Protein 1E58 (pdb70)

CATH classification: 3.40.50.1240

Secondary structure (DSSP, 8-state):
--EEEEEE---BHHHHTTB--TT--PPBPHHHHHHHHHHHHHHHHTT---SEEEE-SSHHHHHHHHHHHHHHT-TTS-EEE-GGGPPPP-GGGTT-BHHHHHHHH-HHHHHHHHH-TTPPPPPP-TTSTT-GGGSGGGTT--TTTS-S---HHHHHHHHHHHIIIIIHHHHHTT--EEEE--HHHHHHHHHHHTT--HHHHHH--PPTT--EEEEE-TT--EEEEEE-S-HHHHHHHTSPPPTT--

GO terms:
  GO:0004619 phosphoglycerate mutase activity (F, IDA)
  GO:0097216 guanosine tetraphosphate binding (F, IDA)
  GO:0005524 ATP binding (F, IDA)
  GO:0005829 cytosol (C, IDA)
  GO:0042803 protein homodimerization activity (F, IDA)
  GO:0061621 canonical glycolysis (P, IGI)
  GO:0005737 cytoplasm (C, HDA)

Nearest PDB structures (foldseek):
  1e58-assembly1_A  TM=1.004E+00  e=8.143E-56  Escherichia coli K-12
  5vve-assembly1_A  TM=9.841E-01  e=8.597E-42  Naegleria fowleri
  3ezn-assembly1_A  TM=9.893E-01  e=3.277E-38  Burkholderia pseudomallei 1710b
  3gp5-assembly1_A  TM=9.737E-01  e=1.540E-38  Burkholderia pseudomallei
  3kkk-assembly1_A  TM=9.785E-01  e=2.368E-36  Plasmodium falciparum 3D7

B-factor: mean 14.26, std 9.37, range [4.78, 79.2]

Foldseek 3Di:
DKAKEKEAEFAFPCNVQQADAFPNQTARDPRSLVLLLVLLLLCVVVPDDFQEEEEEPHHNLVSSVCNSCVSVVNNVHHYDYHNLQTGFHLAPRHGPHLQVCCVVPNQVVSLCSVFVAFDKHDFDDCPDPPFCCVDVVCVVDDPVRGGRTGGLNVSLVRLVVCCVVPVVVVSLVPTHYYYRGHFSNVLSVCCVLVVHDSVVSSQWTQAHSWMKMWIADNVRRTDDIDIGDDVVVRVVRGGDAGSNGD

Radius of gyration: 17.46 Å; Cα contacts (8 Å, |Δi|>4): 470; chains: 1; bounding box: 47×46×36 Å

Solvent-accessible surface area: 11958 Å² total

Sequence (246 aa):
AAVTKLVLVRGESQWNKENRFTGWYDVDLSEKGVSEAKAAGKLLKEEGYSFDFAYTSVLKRAIHTLWNVLDELDQAWLPVEKSWKLNERHYGALQGLNKAETAEKYGDEQVKQWRRGFAVTPPELTKDDERYPGHDPRYAKLSEKELPLTESLALTIDRVIPYWNETILPRMKSGERVIIAAHGNSLRALVKYLDNMSEEEILELNIPTGVPLVYEFDENFKPLKRYYLGNADEIAAKAAAVANQGK

Structure (mmCIF, N/CA/C/O backbone):
data_1E58
#
_entry.id   1E58
#
_cell.length_a   61.570
_cell.length_b   113.000
_cell.length_c   40.260
_cell.angle_alpha   90.00
_cell.angle_beta   90.00
_cell.angle_gamma   90.00
#
_symmetry.space_group_name_H-M   'P 21 21 2'
#
loop_
_entity.id
_entity.type
_entity.pdbx_description
1 polymer 'PHOSPHOGLYCERATE MUTASE'
2 non-polymer 'SULFATE ION'
3 non-polymer 'CHLORIDE ION'
4 water water
#
loop_
_atom_site.group_PDB
_atom_site.id
_atom_site.type_symbol
_atom_site.label_atom_id
_atom_site.label_alt_id
_atom_site.label_comp_id
_atom_site.label_asym_id
_atom_site.label_entity_id
_atom_site.label_seq_id
_atom_site.pdbx_PDB_ins_code
_atom_site.Cartn_x
_atom_site.Cartn_y
_atom_site.Cartn_z
_atom_site.occupancy
_atom_site.B_iso_or_equiv
_atom_site.auth_seq_id
_atom_site.auth_comp_id
_atom_site.auth_asym_id
_atom_site.auth_atom_id
_atom_site.pdbx_PDB_model_num
ATOM 1 N N A ALA A 1 1 ? 58.525 3.470 39.324 0.25 36.45 1 ALA A N 1
ATOM 2 N N B ALA A 1 1 ? 57.891 3.962 41.834 0.75 32.27 1 ALA A N 1
ATOM 3 C CA A ALA A 1 1 ? 57.487 3.868 40.289 0.25 31.86 1 ALA A CA 1
ATOM 4 C CA B ALA A 1 1 ? 57.648 3.995 40.398 0.75 31.29 1 ALA A CA 1
ATOM 5 C C . ALA A 1 1 ? 56.837 5.202 39.948 1.00 30.11 1 ALA A C 1
ATOM 6 O O . ALA A 1 1 ? 56.079 5.859 40.669 1.00 27.20 1 ALA A O 1
ATOM 9 N N . VAL A 1 2 ? 57.015 5.625 38.696 1.00 24.07 2 VAL A N 1
ATOM 10 C CA . VAL A 1 2 ? 56.167 6.627 38.091 1.00 23.95 2 VAL A CA 1
ATOM 11 C C . VAL A 1 2 ? 54.814 6.017 37.710 1.00 18.21 2 VAL A C 1
ATOM 12 O O . VAL A 1 2 ? 54.864 4.873 37.210 1.00 24.12 2 VAL A O 1
ATOM 16 N N . THR A 1 3 ? 53.715 6.723 37.924 1.00 15.38 3 THR A N 1
ATOM 17 C CA . THR A 1 3 ? 52.365 6.316 37.566 1.00 13.74 3 THR A CA 1
ATOM 18 C C . THR A 1 3 ? 51.933 7.109 36.345 1.00 12.99 3 THR A C 1
ATOM 19 O O . THR A 1 3 ? 52.105 8.340 36.290 1.00 15.43 3 THR A O 1
ATOM 23 N N . LYS A 1 4 ? 51.379 6.473 35.326 1.00 11.41 4 LYS A N 1
ATOM 24 C CA . LYS A 1 4 ? 50.872 7.122 34.146 1.00 11.55 4 LYS A CA 1
ATOM 25 C C . LYS A 1 4 ? 49.336 7.221 34.150 1.00 10.52 4 LYS A C 1
ATOM 26 O O . LYS A 1 4 ? 48.656 6.262 34.567 1.00 10.18 4 LYS A O 1
ATOM 32 N N . LEU A 1 5 ? 48.870 8.378 33.670 1.00 8.27 5 LEU A N 1
ATOM 33 C CA . LEU A 1 5 ? 47.462 8.700 33.414 1.00 7.49 5 LEU A CA 1
ATOM 34 C C . LEU A 1 5 ? 47.323 9.057 31.948 1.00 7.40 5 LEU A C 1
ATOM 35 O O . LEU A 1 5 ? 48.150 9.831 31.459 1.00 9.04 5 LEU A O 1
ATOM 40 N N . VAL A 1 6 ? 46.303 8.559 31.256 1.00 6.14 6 VAL A N 1
ATOM 41 C CA . VAL A 1 6 ? 46.062 8.948 29.890 1.00 6.29 6 VAL A CA 1
ATOM 42 C C . VAL A 1 6 ? 44.726 9.668 29.778 1.00 5.79 6 VAL A C 1
ATOM 43 O O . VAL A 1 6 ? 43.708 9.128 30.243 1.00 7.62 6 VAL A O 1
ATOM 47 N N . LEU A 1 7 ? 44.736 10.851 29.168 1.00 6.26 7 LEU A N 1
ATOM 48 C CA . LEU A 1 7 ? 43.581 11.656 28.855 1.00 6.08 7 LEU A CA 1
ATOM 49 C C . LEU A 1 7 ? 43.329 11.656 27.347 1.00 5.92 7 LEU A C 1
ATOM 50 O O . LEU A 1 7 ? 44.287 11.742 26.583 1.00 6.86 7 LEU A O 1
ATOM 55 N N . VAL A 1 8 ? 42.074 11.606 26.928 1.00 5.98 8 VAL A N 1
ATOM 56 C CA . VAL A 1 8 ? 41.779 11.747 25.503 1.00 6.40 8 VAL A CA 1
ATOM 57 C C . VAL A 1 8 ? 40.457 12.486 25.351 1.00 5.36 8 VAL A C 1
ATOM 58 O O . VAL A 1 8 ? 39.424 12.094 25.897 1.00 6.19 8 VAL A O 1
ATOM 65 N N . ARG A 1 9 ? 40.513 13.572 24.601 1.00 5.57 9 ARG A N 1
ATOM 66 C CA . ARG A 1 9 ? 39.288 14.240 24.153 1.00 5.90 9 ARG A CA 1
ATOM 67 C C . ARG A 1 9 ? 38.575 13.366 23.114 1.00 5.72 9 ARG A C 1
ATOM 68 O O . ARG A 1 9 ? 39.210 12.761 22.265 1.00 7.01 9 ARG A O 1
ATOM 95 N N . GLY A 1 11 ? 36.845 11.962 19.853 1.00 6.23 11 GLY A N 1
ATOM 96 C CA . GLY A 1 11 ? 37.040 12.211 18.427 1.00 6.48 11 GLY A CA 1
ATOM 97 C C . GLY A 1 11 ? 36.068 13.264 17.892 1.00 6.17 11 GLY A C 1
ATOM 98 O O . GLY A 1 11 ? 35.041 13.550 18.534 1.00 6.41 11 GLY A O 1
ATOM 99 N N . GLU A 1 12 ? 36.386 13.895 16.772 1.00 6.44 12 GLU A N 1
ATOM 100 C CA . GLU A 1 12 ? 35.536 14.913 16.167 1.00 6.57 12 GLU A CA 1
ATOM 101 C C . GLU A 1 12 ? 34.070 14.484 16.170 1.00 6.28 12 GLU A C 1
ATOM 102 O O . GLU A 1 12 ? 33.713 13.399 15.730 1.00 6.51 12 GLU A O 1
ATOM 108 N N . SER A 1 13 ? 33.221 15.407 16.669 1.00 6.66 13 SER A N 1
ATOM 109 C CA . SER A 1 13 ? 31.791 15.168 16.638 1.00 6.74 13 SER A CA 1
ATOM 110 C C . SER A 1 13 ? 31.136 15.736 15.380 1.00 6.67 13 SER A C 1
ATOM 111 O O . SER A 1 13 ? 31.721 16.556 14.664 1.00 7.59 13 SER A O 1
ATOM 114 N N . GLN A 1 14 ? 29.898 15.300 15.095 1.00 7.06 14 GLN A N 1
ATOM 115 C CA . GLN A 1 14 ? 29.184 15.856 13.921 1.00 7.55 14 GLN A CA 1
ATOM 116 C C . GLN A 1 14 ? 28.991 17.370 14.059 1.00 7.55 14 GLN A C 1
ATOM 117 O O . GLN A 1 14 ? 29.030 18.081 13.054 1.00 8.51 14 GLN A O 1
ATOM 123 N N . TRP A 1 15 ? 28.756 17.895 15.271 1.00 7.21 15 TRP A N 1
ATOM 124 C CA . TRP A 1 15 ? 28.575 19.323 15.485 1.00 7.93 15 TRP A CA 1
ATOM 125 C C . TRP A 1 15 ? 29.913 20.076 15.557 1.00 7.48 15 TRP A C 1
ATOM 126 O O . TRP A 1 15 ? 29.933 21.285 15.250 1.00 8.30 15 TRP A O 1
ATOM 137 N N . ASN A 1 16 ? 31.036 19.426 15.888 1.00 6.96 16 ASN A N 1
ATOM 138 C CA . ASN A 1 16 ? 32.334 20.013 15.627 1.00 7.23 16 ASN A CA 1
ATOM 139 C C . ASN A 1 16 ? 32.504 20.283 14.100 1.00 7.13 16 ASN A C 1
ATOM 140 O O . ASN A 1 16 ? 32.815 21.411 13.667 1.00 8.09 16 ASN A O 1
ATOM 145 N N . LYS A 1 17 ? 32.231 19.292 13.277 1.00 7.74 17 LYS A N 1
ATOM 146 C CA . LYS A 1 17 ? 32.308 19.418 11.830 1.00 7.97 17 LYS A CA 1
ATOM 147 C C . LYS A 1 17 ? 31.386 20.525 11.339 1.00 8.59 17 LYS A C 1
ATOM 148 O O . LYS A 1 17 ? 31.830 21.338 10.518 1.00 9.85 17 LYS A O 1
ATOM 154 N N . GLU A 1 18 ? 30.142 20.568 11.848 1.00 8.57 18 GLU A N 1
ATOM 155 C CA . GLU A 1 18 ? 29.144 21.514 11.363 1.00 9.06 18 GLU A CA 1
ATOM 156 C C . GLU A 1 18 ? 29.253 22.888 12.024 1.00 9.18 18 GLU A C 1
ATOM 157 O O . GLU A 1 18 ? 28.452 23.797 11.723 1.00 12.26 18 GLU A O 1
ATOM 163 N N . ASN A 1 19 ? 30.211 23.105 12.933 1.00 8.92 19 ASN A N 1
ATOM 164 C CA . ASN A 1 19 ? 30.443 24.411 13.566 1.00 8.92 19 ASN A CA 1
ATOM 165 C C . ASN A 1 19 ? 29.232 24.852 14.356 1.00 8.29 19 ASN A C 1
ATOM 166 O O . ASN A 1 19 ? 28.771 25.992 14.240 1.00 9.67 19 ASN A O 1
ATOM 171 N N . ARG A 1 20 ? 28.713 23.959 15.233 1.00 7.95 20 ARG A N 1
ATOM 172 C CA . ARG A 1 20 ? 27.597 24.253 16.135 1.00 8.40 20 ARG A CA 1
ATOM 173 C C . ARG A 1 20 ? 28.021 24.069 17.579 1.00 7.87 20 ARG A C 1
ATOM 174 O O . ARG A 1 20 ? 28.709 23.105 17.950 1.00 8.83 20 ARG A O 1
ATOM 187 N N . PHE A 1 21 ? 27.599 25.001 18.445 1.00 7.16 21 PHE A N 1
ATOM 188 C CA . PHE A 1 21 ? 27.787 24.850 19.865 1.00 7.23 21 PHE A CA 1
ATOM 189 C C . PHE A 1 21 ? 27.022 23.630 20.380 1.00 6.75 21 PHE A C 1
ATOM 190 O O . PHE A 1 21 ? 25.830 23.493 20.100 1.00 8.07 21 PHE A O 1
ATOM 198 N N . THR A 1 22 ? 27.698 22.774 21.159 1.00 6.62 22 THR A N 1
ATOM 199 C CA . THR A 1 22 ? 27.064 21.509 21.566 1.00 6.90 22 THR A CA 1
ATOM 200 C C . THR A 1 22 ? 26.738 21.435 23.056 1.00 5.96 22 THR A C 1
ATOM 201 O O . THR A 1 22 ? 25.586 21.206 23.437 1.00 6.51 22 THR A O 1
ATOM 205 N N . GLY A 1 23 ? 27.734 21.606 23.925 1.00 6.14 23 GLY A N 1
ATOM 206 C CA . GLY A 1 23 ? 27.503 21.499 25.371 1.00 5.80 23 GLY A CA 1
ATOM 207 C C . GLY A 1 23 ? 27.027 20.098 25.740 1.00 5.67 23 GLY A C 1
ATOM 208 O O . GLY A 1 23 ? 27.623 19.091 25.334 1.00 6.33 23 GLY A O 1
ATOM 209 N N . TRP A 1 24 ? 25.905 20.000 26.478 1.00 5.55 24 TRP A N 1
ATOM 210 C CA . TRP A 1 24 ? 25.351 18.724 26.874 1.00 5.41 24 TRP A CA 1
ATOM 211 C C . TRP A 1 24 ? 24.483 18.104 25.778 1.00 5.30 24 TRP A C 1
ATOM 212 O O . TRP A 1 24 ? 24.044 16.979 25.953 1.00 6.13 24 TRP A O 1
ATOM 223 N N . TYR A 1 25 ? 24.251 18.739 24.633 1.00 5.82 25 TYR A N 1
ATOM 224 C CA . TYR A 1 25 ? 23.527 18.040 23.590 1.00 5.84 25 TYR A CA 1
ATOM 225 C C . TYR A 1 25 ? 24.279 16.775 23.191 1.00 5.93 25 TYR A C 1
ATOM 226 O O . TYR A 1 25 ? 25.516 16.824 22.968 1.00 6.54 25 TYR A O 1
ATOM 235 N N . ASP A 1 26 ? 23.572 15.649 23.065 1.00 6.24 26 ASP A N 1
ATOM 236 C CA . ASP A 1 26 ? 24.257 14.354 22.973 1.00 6.27 26 ASP A CA 1
ATOM 237 C C . ASP A 1 26 ? 24.507 13.907 21.526 1.00 5.61 26 ASP A C 1
ATOM 238 O O . ASP A 1 26 ? 24.040 12.864 21.064 1.00 7.66 26 ASP A O 1
ATOM 243 N N . VAL A 1 27 ? 25.297 14.707 20.790 1.00 6.56 27 VAL A N 1
ATOM 244 C CA . VAL A 1 27 ? 25.614 14.431 19.394 1.00 6.58 27 VAL A CA 1
ATOM 245 C C . VAL A 1 27 ? 26.638 13.307 19.246 1.00 6.49 27 VAL A C 1
ATOM 246 O O . VAL A 1 27 ? 27.537 13.149 20.086 1.00 6.74 27 VAL A O 1
ATOM 250 N N . ASP A 1 28 ? 26.589 12.549 18.169 1.00 6.68 28 ASP A N 1
ATOM 251 C CA . ASP A 1 28 ? 27.562 11.478 17.970 1.00 7.50 28 ASP A CA 1
ATOM 252 C C . ASP A 1 28 ? 28.828 11.991 17.256 1.00 6.26 28 ASP A C 1
ATOM 253 O O . ASP A 1 28 ? 28.939 13.098 16.736 1.00 6.98 28 ASP A O 1
ATOM 258 N N . LEU A 1 29 ? 29.814 11.077 17.253 1.00 6.42 29 LEU A N 1
ATOM 259 C CA . LEU A 1 29 ? 31.005 11.180 16.436 1.00 5.98 29 LEU A CA 1
ATOM 260 C C . LEU A 1 29 ? 30.660 11.405 14.976 1.00 6.38 29 LEU A C 1
ATOM 261 O O . LEU A 1 29 ? 29.708 10.800 14.469 1.00 7.22 29 LEU A O 1
ATOM 266 N N . SER A 1 30 ? 31.422 12.221 14.259 1.00 6.46 30 SER A N 1
ATOM 267 C CA . SER A 1 30 ? 31.375 12.214 12.793 1.00 6.92 30 SER A CA 1
ATOM 268 C C . SER A 1 30 ? 32.140 10.952 12.286 1.00 6.79 30 SER A C 1
ATOM 269 O O . SER A 1 30 ? 32.823 10.283 13.075 1.00 7.05 30 SER A O 1
ATOM 272 N N . GLU A 1 31 ? 32.061 10.693 11.001 1.00 8.07 31 GLU A N 1
ATOM 273 C CA . GLU A 1 31 ? 32.876 9.649 10.383 1.00 8.53 31 GLU A CA 1
ATOM 274 C C . GLU A 1 31 ? 34.360 9.847 10.680 1.00 7.72 31 GLU A C 1
ATOM 275 O O . GLU A 1 31 ? 35.087 8.898 11.064 1.00 8.27 31 GLU A O 1
ATOM 281 N N . LYS A 1 32 ? 34.842 11.076 10.534 1.00 7.25 32 LYS A N 1
ATOM 282 C CA . LYS A 1 32 ? 36.245 11.397 10.867 1.00 7.77 32 LYS A CA 1
ATOM 283 C C . LYS A 1 32 ? 36.513 11.174 12.335 1.00 6.55 32 LYS A C 1
ATOM 284 O O . LYS A 1 32 ? 37.622 10.691 12.701 1.00 7.67 32 LYS A O 1
ATOM 290 N N . GLY A 1 33 ? 35.581 11.482 13.231 1.00 6.52 33 GLY A N 1
ATOM 291 C CA . GLY A 1 33 ? 35.804 11.224 14.629 1.00 6.84 33 GLY A CA 1
ATOM 292 C C . GLY A 1 33 ? 35.924 9.764 15.017 1.00 5.70 33 GLY A C 1
ATOM 293 O O . GLY A 1 33 ? 36.676 9.413 15.931 1.00 6.63 33 GLY A O 1
ATOM 294 N N . VAL A 1 34 ? 35.151 8.899 14.336 1.00 6.56 34 VAL A N 1
ATOM 295 C CA . VAL A 1 34 ? 35.341 7.457 14.507 1.00 6.21 34 VAL A CA 1
ATOM 296 C C . VAL A 1 34 ? 36.780 7.088 14.087 1.00 6.77 34 VAL A C 1
ATOM 297 O O . VAL A 1 34 ? 37.451 6.368 14.827 1.00 7.14 34 VAL A O 1
ATOM 301 N N . SER A 1 35 ? 37.233 7.565 12.930 1.00 6.48 35 SER A N 1
ATOM 302 C CA . SER A 1 35 ? 38.603 7.325 12.480 1.00 7.66 35 SER A CA 1
ATOM 303 C C . SER A 1 35 ? 39.583 7.795 13.549 1.00 6.28 35 SER A C 1
ATOM 304 O O . SER A 1 35 ? 40.566 7.093 13.868 1.00 7.90 35 SER A O 1
ATOM 307 N N . GLU A 1 36 ? 39.390 8.991 14.115 1.00 6.84 36 GLU A N 1
ATOM 308 C CA . GLU A 1 36 ? 40.313 9.517 15.104 1.00 6.97 36 GLU A CA 1
ATOM 309 C C . GLU A 1 36 ? 40.360 8.633 16.345 1.00 6.59 36 GLU A C 1
ATOM 310 O O . GLU A 1 36 ? 41.422 8.363 16.949 1.00 6.97 36 GLU A O 1
ATOM 321 N N . ALA A 1 37 ? 39.183 8.169 16.820 1.00 6.57 37 ALA A N 1
ATOM 322 C CA . ALA A 1 37 ? 39.122 7.331 18.008 1.00 6.34 37 ALA A CA 1
ATOM 323 C C . ALA A 1 37 ? 39.875 6.003 17.797 1.00 6.39 37 ALA A C 1
ATOM 324 O O . ALA A 1 37 ? 40.642 5.571 18.643 1.00 7.46 37 ALA A O 1
ATOM 326 N N . LYS A 1 38 ? 39.633 5.364 16.650 1.00 6.88 38 LYS A N 1
ATOM 327 C CA . LYS A 1 38 ? 40.341 4.110 16.347 1.00 6.66 38 LYS A CA 1
ATOM 328 C C . LYS A 1 38 ? 41.841 4.363 16.244 1.00 7.14 38 LYS A C 1
ATOM 329 O O . LYS A 1 38 ? 42.655 3.545 16.721 1.00 7.99 38 LYS A O 1
ATOM 337 N N . ALA A 1 39 ? 42.248 5.465 15.613 1.00 7.81 39 ALA A N 1
ATOM 338 C CA . ALA A 1 39 ? 43.681 5.751 15.479 1.00 7.83 39 ALA A CA 1
ATOM 339 C C . ALA A 1 39 ? 44.316 5.938 16.858 1.00 7.47 39 ALA A C 1
ATOM 340 O O . ALA A 1 39 ? 45.466 5.515 17.093 1.00 8.83 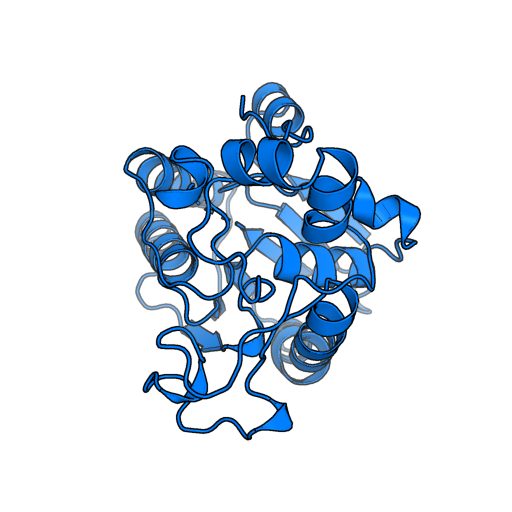39 ALA A O 1
ATOM 342 N N . ALA A 1 40 ? 43.625 6.594 17.783 1.00 7.74 40 ALA A N 1
ATOM 343 C CA . ALA A 1 40 ? 44.162 6.818 19.126 1.00 7.32 40 ALA A CA 1
ATOM 344 C C . ALA A 1 40 ? 44.403 5.494 19.840 1.00 7.75 40 ALA A C 1
ATOM 345 O O . ALA A 1 40 ? 45.411 5.304 20.520 1.00 7.96 40 ALA A O 1
ATOM 347 N N . GLY A 1 41 ? 43.455 4.568 19.710 1.00 7.56 41 GLY A N 1
ATOM 348 C CA . GLY A 1 41 ? 43.624 3.243 20.310 1.00 7.34 41 GLY A CA 1
ATOM 349 C C . GLY A 1 41 ? 44.767 2.460 19.695 1.00 7.51 41 GLY A C 1
ATOM 350 O O . GLY A 1 41 ? 45.535 1.823 20.440 1.00 7.99 41 GLY A O 1
ATOM 351 N N . LYS A 1 42 ? 44.896 2.482 18.381 1.00 7.74 42 LYS A N 1
ATOM 352 C CA . LYS A 1 42 ? 45.965 1.776 17.713 1.00 8.21 42 LYS A CA 1
ATOM 353 C C . LYS A 1 42 ? 47.313 2.345 18.172 1.00 7.80 42 LYS A C 1
ATOM 354 O O . LYS A 1 42 ? 48.291 1.634 18.396 1.00 9.45 42 LYS A O 1
ATOM 365 N N . LEU A 1 43 ? 47.420 3.663 18.297 1.00 7.73 43 LEU A N 1
ATOM 366 C CA . LEU A 1 43 ? 48.662 4.339 18.704 1.00 8.45 43 LEU A CA 1
ATOM 367 C C . LEU A 1 43 ? 49.010 3.976 20.156 1.00 7.68 43 LEU A C 1
ATOM 368 O O . LEU A 1 43 ? 50.142 3.704 20.490 1.00 9.47 43 LEU A O 1
ATOM 373 N N . LEU A 1 44 ? 48.021 3.975 21.051 1.00 7.54 44 LEU A N 1
ATOM 374 C CA . LEU A 1 44 ? 48.250 3.602 22.440 1.00 8.04 44 LEU A CA 1
ATOM 375 C C . LEU A 1 44 ? 48.792 2.165 22.488 1.00 7.88 44 LEU A C 1
ATOM 376 O O . LEU A 1 44 ? 49.740 1.888 23.250 1.00 8.75 44 LEU A O 1
ATOM 381 N N . LYS A 1 45 ? 48.217 1.258 21.702 1.00 8.37 45 LYS A N 1
ATOM 382 C CA . LYS A 1 45 ? 48.735 -0.115 21.667 1.00 9.46 45 LYS A CA 1
ATOM 383 C C . LYS A 1 45 ? 50.185 -0.133 21.200 1.00 10.35 45 LYS A C 1
ATOM 384 O O . LYS A 1 45 ? 51.080 -0.760 21.809 1.00 11.93 45 LYS A O 1
ATOM 395 N N . GLU A 1 46 ? 50.472 0.531 20.085 1.00 11.00 46 GLU A N 1
ATOM 396 C CA . GLU A 1 46 ? 51.811 0.575 19.552 1.00 11.98 46 GLU A CA 1
ATOM 397 C C . GLU A 1 46 ? 52.843 1.139 20.541 1.00 12.00 46 GLU A C 1
ATOM 398 O O . GLU A 1 46 ? 54.018 0.700 20.546 1.00 13.60 46 GLU A O 1
ATOM 404 N N . GLU A 1 47 ? 52.422 2.089 21.340 1.00 11.01 47 GLU A N 1
ATOM 405 C CA . GLU A 1 47 ? 53.281 2.747 22.333 1.00 12.20 47 GLU A CA 1
ATOM 406 C C . GLU A 1 47 ? 53.336 2.033 23.670 1.00 11.71 47 GLU A C 1
ATOM 407 O O . GLU A 1 47 ? 53.970 2.504 24.634 1.00 13.53 47 GLU A O 1
ATOM 413 N N . GLY A 1 48 ? 52.696 0.873 23.802 1.00 11.74 48 GLY A N 1
ATOM 414 C CA . GLY A 1 48 ? 52.815 -0.018 24.928 1.00 12.24 48 GLY A CA 1
ATOM 415 C C . GLY A 1 48 ? 51.875 0.252 26.082 1.00 11.90 48 GLY A C 1
ATOM 416 O O . GLY A 1 48 ? 52.112 -0.240 27.202 1.00 16.19 48 GLY A O 1
ATOM 417 N N . TYR A 1 49 ? 50.808 1.001 25.866 1.00 9.87 49 TYR A N 1
ATOM 418 C CA . TYR A 1 49 ? 49.845 1.348 26.909 1.00 9.01 49 TYR A CA 1
ATOM 419 C C . TYR A 1 49 ? 48.711 0.342 27.016 1.00 9.13 49 TYR A C 1
ATOM 420 O O . TYR A 1 49 ? 48.094 0.023 26.017 1.00 13.66 49 TYR A O 1
ATOM 429 N N . SER A 1 50 ? 48.390 -0.103 28.213 1.00 8.53 50 SER A N 1
ATOM 430 C CA . SER A 1 50 ? 47.128 -0.772 28.530 1.00 8.80 50 SER A CA 1
ATOM 431 C C . SER A 1 50 ? 46.655 -0.238 29.857 1.00 7.97 50 SER A C 1
ATOM 432 O O . SER A 1 50 ? 47.373 0.466 30.586 1.00 8.59 50 SER A O 1
ATOM 435 N N . PHE A 1 51 ? 45.412 -0.567 30.216 1.00 7.50 51 PHE A N 1
ATOM 436 C CA . PHE A 1 51 ? 44.748 0.042 31.364 1.00 7.05 51 PHE A CA 1
ATOM 437 C C . PHE A 1 51 ? 44.137 -1.004 32.315 1.00 6.13 51 PHE A C 1
ATOM 438 O O . PHE A 1 51 ? 43.974 -2.186 31.961 1.00 6.95 51 PHE A O 1
ATOM 446 N N . ASP A 1 52 ? 43.786 -0.508 33.510 1.00 6.88 52 ASP A N 1
ATOM 447 C CA . ASP A 1 52 ? 43.015 -1.261 34.489 1.00 6.49 52 ASP A CA 1
ATOM 448 C C . ASP A 1 52 ? 41.601 -0.717 34.692 1.00 6.44 52 ASP A C 1
ATOM 449 O O . ASP A 1 52 ? 40.712 -1.443 35.198 1.00 7.37 52 ASP A O 1
ATOM 454 N N . PHE A 1 53 ? 41.312 0.524 34.378 1.00 5.89 53 PHE A N 1
ATOM 455 C CA . PHE A 1 53 ? 40.013 1.151 34.647 1.00 5.68 53 PHE A CA 1
ATOM 456 C C . PHE A 1 53 ? 39.831 2.342 33.719 1.00 5.13 53 PHE A C 1
ATOM 457 O O . PHE A 1 53 ? 40.825 3.072 33.466 1.00 6.88 53 PHE A O 1
ATOM 465 N N . ALA A 1 54 ? 38.602 2.597 33.264 1.00 5.17 54 ALA A N 1
ATOM 466 C CA . ALA A 1 54 ? 38.296 3.783 32.448 1.00 5.28 54 ALA A CA 1
ATOM 467 C C . ALA A 1 54 ? 37.184 4.640 33.056 1.00 4.78 54 ALA A C 1
ATOM 468 O O . ALA A 1 54 ? 36.173 4.110 33.520 1.00 6.18 54 ALA A O 1
ATOM 470 N N . TYR A 1 55 ? 37.348 5.966 32.972 1.00 5.20 55 TYR A N 1
ATOM 471 C CA . TYR A 1 55 ? 36.316 6.936 33.246 1.00 5.24 55 TYR A CA 1
ATOM 472 C C . TYR A 1 55 ? 35.894 7.658 31.976 1.00 5.21 55 TYR A C 1
ATOM 473 O O . TYR A 1 55 ? 36.741 8.031 31.121 1.00 6.30 55 TYR A O 1
ATOM 482 N N . THR A 1 56 ? 34.609 7.968 31.834 1.00 5.25 56 THR A N 1
ATOM 483 C CA . THR A 1 56 ? 34.104 8.786 30.756 1.00 5.14 56 THR A CA 1
ATOM 484 C C . THR A 1 56 ? 32.866 9.545 31.233 1.00 5.24 56 THR A C 1
ATOM 485 O O . THR A 1 56 ? 32.463 9.449 32.395 1.00 5.92 56 THR A O 1
ATOM 489 N N . SER A 1 57 ? 32.281 10.366 30.348 1.00 5.22 57 SER A N 1
ATOM 490 C CA . SER A 1 57 ? 31.083 11.113 30.640 1.00 5.13 57 SER A CA 1
ATOM 491 C C . SER A 1 57 ? 29.836 10.276 30.342 1.00 5.27 57 SER A C 1
ATOM 492 O O . SER A 1 57 ? 29.929 9.075 30.112 1.00 6.14 57 SER A O 1
ATOM 495 N N . VAL A 1 58 ? 28.665 10.919 30.327 1.00 5.12 58 VAL A N 1
ATOM 496 C CA . VAL A 1 58 ? 27.435 10.284 29.866 1.00 5.22 58 VAL A CA 1
ATOM 497 C C . VAL A 1 58 ? 27.045 10.712 28.458 1.00 5.56 58 VAL A C 1
ATOM 498 O O . VAL A 1 58 ? 25.930 10.452 27.978 1.00 7.44 58 VAL A O 1
ATOM 502 N N . LEU A 1 59 ? 27.986 11.358 27.724 1.00 5.17 59 LEU A N 1
ATOM 503 C CA . LEU A 1 59 ? 27.747 11.829 26.360 1.00 4.82 59 LEU A CA 1
ATOM 504 C C . LEU A 1 59 ? 28.395 10.880 25.369 1.00 5.55 59 LEU A C 1
ATOM 505 O O . LEU A 1 59 ? 29.594 10.496 25.468 1.00 5.59 59 LEU A O 1
ATOM 510 N N . LYS A 1 60 ? 27.636 10.437 24.367 1.00 5.27 60 LYS A N 1
ATOM 511 C CA . LYS A 1 60 ? 28.036 9.390 23.456 1.00 5.11 60 LYS A CA 1
ATOM 512 C C . LYS A 1 60 ? 29.266 9.733 22.646 1.00 5.22 60 LYS A C 1
ATOM 513 O O . LYS A 1 60 ? 30.003 8.823 22.239 1.00 6.16 60 LYS A O 1
ATOM 519 N N . ARG A 1 61 ? 29.551 10.981 22.344 1.00 5.25 61 ARG A N 1
ATOM 520 C CA . ARG A 1 61 ? 30.758 11.263 21.582 1.00 5.48 61 ARG A CA 1
ATOM 521 C C . ARG A 1 61 ? 31.995 10.787 22.394 1.00 5.23 61 ARG A C 1
ATOM 522 O O . ARG A 1 61 ? 32.971 10.312 21.778 1.00 5.94 61 ARG A O 1
ATOM 530 N N . ALA A 1 62 ? 31.980 10.963 23.721 1.00 5.46 62 ALA A N 1
ATOM 531 C CA . ALA A 1 62 ? 33.068 10.496 24.579 1.00 5.18 62 ALA A CA 1
ATOM 532 C C . ALA A 1 62 ? 32.994 8.970 24.799 1.00 4.98 62 ALA A C 1
ATOM 533 O O . ALA A 1 62 ? 34.012 8.290 24.675 1.00 5.64 62 ALA A O 1
ATOM 535 N N . ILE A 1 63 ? 31.804 8.431 25.092 1.00 5.27 63 ILE A N 1
ATOM 536 C CA . ILE A 1 63 ? 31.636 7.016 25.359 1.00 5.24 63 ILE A CA 1
ATOM 537 C C . ILE A 1 63 ? 32.082 6.217 24.113 1.00 5.48 63 ILE A C 1
ATOM 538 O O . ILE A 1 63 ? 32.822 5.227 24.219 1.00 5.29 63 ILE A O 1
ATOM 543 N N . HIS A 1 64 ? 31.627 6.627 22.927 1.00 5.26 64 HIS A N 1
ATOM 544 C CA . HIS A 1 64 ? 32.005 5.925 21.698 1.00 5.46 64 HIS A CA 1
ATOM 545 C C . HIS A 1 64 ? 33.489 6.044 21.367 1.00 5.45 64 HIS A C 1
ATOM 546 O O . HIS A 1 64 ? 34.104 5.117 20.801 1.00 5.93 64 HIS A O 1
ATOM 553 N N . THR A 1 65 ? 34.087 7.197 21.752 1.00 5.35 65 THR A N 1
ATOM 554 C CA . THR A 1 65 ? 35.553 7.272 21.618 1.00 5.34 65 THR A CA 1
ATOM 555 C C . THR A 1 65 ? 36.213 6.202 22.491 1.00 5.44 65 THR A C 1
ATOM 556 O O . THR A 1 65 ? 37.097 5.476 22.010 1.00 6.27 65 THR A O 1
ATOM 560 N N . LEU A 1 66 ? 35.793 6.086 23.742 1.00 5.25 66 LEU A N 1
ATOM 561 C CA . LEU A 1 66 ? 36.319 5.060 24.629 1.00 5.27 66 LEU A CA 1
ATOM 562 C C . LEU A 1 66 ? 36.102 3.639 24.097 1.00 5.61 66 LEU A C 1
ATOM 563 O O . LEU A 1 66 ? 37.045 2.823 24.095 1.00 5.86 66 LEU A O 1
ATOM 568 N N . TRP A 1 67 ? 34.891 3.310 23.639 1.00 5.95 67 TRP A N 1
ATOM 569 C CA . TRP A 1 67 ? 34.632 1.960 23.114 1.00 5.60 67 TRP A CA 1
ATOM 570 C C . TRP A 1 67 ? 35.580 1.625 21.966 1.00 5.12 67 TRP A C 1
ATOM 571 O O . TRP A 1 67 ? 36.136 0.543 21.900 1.00 6.36 67 TRP A O 1
ATOM 582 N N . ASN A 1 68 ? 35.784 2.566 21.035 1.00 5.35 68 ASN A N 1
ATOM 583 C CA . ASN A 1 68 ? 36.673 2.340 19.918 1.00 5.65 68 ASN A CA 1
ATOM 584 C C . ASN A 1 68 ? 38.111 2.155 20.388 1.00 5.94 68 ASN A C 1
ATOM 585 O O . ASN A 1 68 ? 38.830 1.267 19.889 1.00 6.55 68 ASN A O 1
ATOM 590 N N . VAL A 1 69 ? 38.588 2.959 21.343 1.00 5.66 69 VAL A N 1
ATOM 591 C CA . VAL A 1 69 ? 39.923 2.798 21.909 1.00 5.7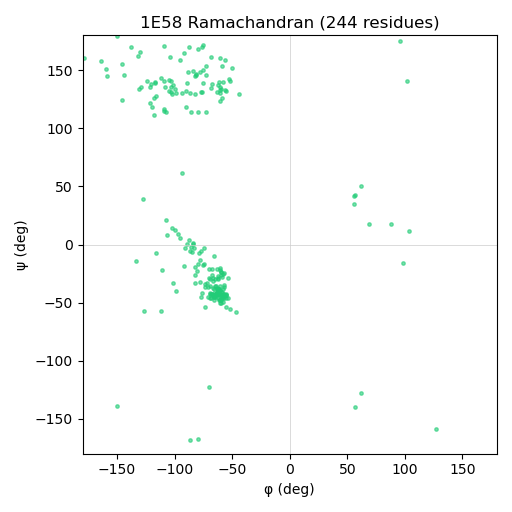1 69 VAL A CA 1
ATOM 592 C C . VAL A 1 69 ? 40.080 1.425 22.565 1.00 5.68 69 VAL A C 1
ATOM 593 O O . VAL A 1 69 ? 41.085 0.733 22.318 1.00 6.45 69 VAL A O 1
ATOM 597 N N . LEU A 1 70 ? 39.101 1.050 23.390 1.00 5.82 70 LEU A N 1
ATOM 598 C CA . LEU A 1 70 ? 39.175 -0.243 24.076 1.00 5.42 70 LEU A CA 1
ATOM 599 C C . LEU A 1 70 ? 39.244 -1.385 23.074 1.00 6.08 70 LEU A C 1
ATOM 600 O O . LEU A 1 70 ? 39.987 -2.360 23.281 1.00 6.38 70 LEU A O 1
ATOM 605 N N . ASP A 1 71 ? 38.468 -1.314 21.992 1.00 6.23 71 ASP A N 1
ATOM 606 C CA . ASP A 1 71 ? 38.551 -2.416 21.001 1.00 5.82 71 ASP A CA 1
ATOM 607 C C . ASP A 1 71 ? 39.932 -2.489 20.388 1.00 6.54 71 ASP A C 1
ATOM 608 O O . ASP A 1 71 ? 40.491 -3.604 20.208 1.00 8.06 71 ASP A O 1
ATOM 613 N N . GLU A 1 72 ? 40.577 -1.374 20.052 1.00 6.62 72 GLU A N 1
ATOM 614 C CA . GLU A 1 72 ? 41.934 -1.426 19.489 1.00 6.69 72 GLU A CA 1
ATOM 615 C C . GLU A 1 72 ? 42.923 -2.020 20.461 1.00 7.18 72 GLU A C 1
ATOM 616 O O . GLU A 1 72 ? 43.921 -2.644 20.052 1.00 9.07 72 GLU A O 1
ATOM 622 N N . LEU A 1 73 ? 42.690 -1.865 21.757 1.00 7.00 73 LEU A N 1
ATOM 623 C CA . LEU A 1 73 ? 43.549 -2.402 22.808 1.00 7.23 73 LEU A CA 1
ATOM 624 C C . LEU A 1 73 ? 43.213 -3.841 23.198 1.00 7.00 73 LEU A C 1
ATOM 625 O O . LEU A 1 73 ? 43.879 -4.462 24.023 1.00 8.58 73 LEU A O 1
ATOM 630 N N . ASP A 1 74 ? 42.131 -4.383 22.641 1.00 6.92 74 ASP A N 1
ATOM 631 C CA . ASP A 1 74 ? 41.590 -5.675 23.070 1.00 7.44 74 ASP A CA 1
ATOM 632 C C . ASP A 1 74 ? 41.280 -5.665 24.566 1.00 7.03 74 ASP A C 1
ATOM 633 O O . ASP A 1 74 ? 41.524 -6.636 25.291 1.00 7.70 74 ASP A O 1
ATOM 638 N N . GLN A 1 75 ? 40.694 -4.553 25.020 1.00 6.30 75 GLN A N 1
ATOM 639 C CA . GLN A 1 75 ? 40.282 -4.377 26.400 1.00 6.87 75 GLN A CA 1
ATOM 640 C C . GLN A 1 75 ? 38.796 -3.950 26.502 1.00 5.72 75 GLN A C 1
ATOM 641 O O . GLN A 1 75 ? 38.426 -3.152 27.380 1.00 6.59 75 GLN A O 1
ATOM 647 N N . ALA A 1 76 ? 37.924 -4.525 25.661 1.00 6.29 76 ALA A N 1
ATOM 648 C CA . ALA A 1 76 ? 36.499 -4.257 25.749 1.00 5.99 76 ALA A CA 1
ATOM 649 C C . ALA A 1 76 ? 35.917 -4.671 27.089 1.00 5.36 76 ALA A C 1
ATOM 650 O O . ALA A 1 76 ? 34.867 -4.185 27.508 1.00 6.55 76 ALA A O 1
ATOM 652 N N . TRP A 1 77 ? 36.613 -5.592 27.784 1.00 5.65 77 TRP A N 1
ATOM 653 C CA . TRP A 1 77 ? 36.252 -6.087 29.093 1.00 6.39 77 TRP A CA 1
ATOM 654 C C . TRP A 1 77 ? 36.566 -5.155 30.240 1.00 6.07 77 TRP A C 1
ATOM 655 O O . TRP A 1 77 ? 36.196 -5.445 31.393 1.00 7.41 77 TRP A O 1
ATOM 666 N N . LEU A 1 78 ? 37.223 -4.042 30.005 1.00 6.18 78 LEU A N 1
ATOM 667 C CA . LEU A 1 78 ? 37.710 -3.154 31.063 1.00 6.29 78 LEU A CA 1
ATOM 668 C C . LEU A 1 78 ? 36.554 -2.612 31.879 1.00 5.41 78 LEU A C 1
ATOM 669 O O . LEU A 1 78 ? 35.541 -2.193 31.301 1.00 6.04 78 LEU A O 1
ATOM 674 N N . PRO A 1 79 ? 36.674 -2.505 33.201 1.00 6.18 79 PRO A N 1
ATOM 675 C CA . PRO A 1 79 ? 35.671 -1.755 33.957 1.00 5.93 79 PRO A CA 1
ATOM 676 C C . PRO A 1 79 ? 35.614 -0.296 33.520 1.00 5.56 79 PRO A C 1
ATOM 677 O O . PRO A 1 79 ? 36.639 0.369 33.343 1.00 6.19 79 PRO A O 1
ATOM 681 N N . VAL A 1 80 ? 34.379 0.208 33.352 1.00 5.53 80 VAL A N 1
ATOM 682 C CA . VAL A 1 80 ? 34.105 1.597 32.916 1.00 5.01 80 VAL A CA 1
ATOM 683 C C . VAL A 1 80 ? 33.124 2.251 33.866 1.00 5.40 80 VAL A C 1
ATOM 684 O O . VAL A 1 80 ? 32.115 1.621 34.243 1.00 6.84 80 VAL A O 1
ATOM 688 N N . GLU A 1 81 ? 33.393 3.494 34.266 1.00 5.66 81 GLU A N 1
ATOM 689 C CA . GLU A 1 81 ? 32.480 4.318 35.025 1.00 5.39 81 GLU A CA 1
ATOM 690 C C . GLU A 1 81 ? 32.142 5.554 34.176 1.00 5.99 81 GLU A C 1
ATOM 691 O O . GLU A 1 81 ? 33.056 6.246 33.725 1.00 6.44 81 GLU A O 1
ATOM 697 N N . LYS A 1 82 ? 30.847 5.790 33.988 1.00 6.11 82 LYS A N 1
ATOM 698 C CA . LYS A 1 82 ? 30.318 6.866 33.170 1.00 6.07 82 LYS A CA 1
ATOM 699 C C . LYS A 1 82 ? 29.692 7.916 34.093 1.00 7.82 82 LYS A C 1
ATOM 700 O O . LYS A 1 82 ? 28.762 7.610 34.847 1.00 13.06 82 LYS A O 1
ATOM 706 N N . SER A 1 83 ? 30.213 9.152 34.127 1.00 6.92 83 SER A N 1
ATOM 707 C CA . SER A 1 83 ? 29.730 10.151 35.078 1.00 7.31 83 SER A CA 1
ATOM 708 C C . SER A 1 83 ? 29.415 11.468 34.393 1.00 5.90 83 SER A C 1
ATOM 709 O O . SER A 1 83 ? 30.251 12.022 33.656 1.00 6.25 83 SER A O 1
ATOM 712 N N . TRP A 1 84 ? 28.249 12.046 34.721 1.00 6.30 84 TRP A N 1
ATOM 713 C CA . TRP A 1 84 ? 27.907 13.391 34.271 1.00 5.90 84 TRP A CA 1
ATOM 714 C C . TRP A 1 84 ? 28.903 14.430 34.709 1.00 6.09 84 TRP A C 1
ATOM 715 O O . TRP A 1 84 ? 29.013 15.499 34.107 1.00 6.76 84 TRP A O 1
ATOM 726 N N . LYS A 1 85 ? 29.605 14.215 35.759 1.00 6.52 85 LYS A N 1
ATOM 727 C CA . LYS A 1 85 ? 30.631 15.110 36.329 1.00 5.90 85 LYS A CA 1
ATOM 728 C C . LYS A 1 85 ? 31.768 15.377 35.332 1.00 6.26 85 LYS A C 1
ATOM 729 O O . LYS A 1 85 ? 32.472 16.392 35.446 1.00 6.51 85 LYS A O 1
ATOM 735 N N . LEU A 1 86 ? 31.997 14.489 34.354 1.00 6.11 86 LEU A N 1
ATOM 736 C CA . LEU A 1 86 ? 32.957 14.679 33.286 1.00 5.82 86 LEU A CA 1
ATOM 737 C C . LEU A 1 86 ? 32.343 15.252 31.991 1.00 5.00 86 LEU A C 1
ATOM 738 O O . LEU A 1 86 ? 33.052 15.374 30.988 1.00 5.61 86 LEU A O 1
ATOM 743 N N . ASN A 1 87 ? 31.077 15.617 32.002 1.00 5.87 87 ASN A N 1
ATOM 744 C CA . ASN A 1 87 ? 30.420 16.198 30.834 1.00 5.56 87 ASN A CA 1
ATOM 745 C C . ASN A 1 87 ? 31.135 17.480 30.375 1.00 5.70 87 ASN A C 1
ATOM 746 O O . ASN A 1 87 ? 31.750 18.222 31.161 1.00 6.44 87 ASN A O 1
ATOM 751 N N . GLU A 1 88 ? 31.002 17.772 29.081 1.00 5.82 88 GLU A N 1
ATOM 752 C CA . GLU A 1 88 ? 31.317 19.090 28.495 1.00 5.50 88 GLU A CA 1
ATOM 753 C C . GLU A 1 88 ? 30.642 20.180 29.298 1.00 5.54 88 GLU A C 1
ATOM 754 O O . GLU A 1 88 ? 29.601 19.994 29.934 1.00 5.99 88 GLU A O 1
ATOM 760 N N . ARG A 1 89 ? 31.250 21.384 29.284 1.00 6.61 89 ARG A N 1
ATOM 761 C CA . ARG A 1 89 ? 30.569 22.586 29.797 1.00 6.87 89 ARG A CA 1
ATOM 762 C C . ARG A 1 89 ? 29.233 22.775 29.101 1.00 6.39 89 ARG A C 1
ATOM 763 O O . ARG A 1 89 ? 29.179 22.790 27.866 1.00 7.30 89 ARG A O 1
ATOM 778 N N . HIS A 1 90 ? 28.192 23.023 29.885 1.00 5.88 90 HIS A N 1
ATOM 779 C CA . HIS A 1 90 ? 26.890 23.306 29.321 1.00 6.42 90 HIS A CA 1
ATOM 780 C C . HIS A 1 90 ? 26.868 24.666 28.599 1.00 6.07 90 HIS A C 1
ATOM 781 O O . HIS A 1 90 ? 27.362 25.668 29.147 1.00 7.60 90 HIS A O 1
ATOM 788 N N . TYR A 1 91 ? 26.290 24.726 27.406 1.00 6.55 91 TYR A N 1
ATOM 789 C CA . TYR A 1 91 ? 26.331 25.928 26.570 1.00 6.64 91 TYR A CA 1
ATOM 790 C C . TYR A 1 91 ? 25.074 26.762 26.625 1.00 7.46 91 TYR A C 1
ATOM 791 O O . TYR A 1 91 ? 24.859 27.698 25.842 1.00 8.20 91 TYR A O 1
ATOM 800 N N . GLY A 1 92 ? 24.200 26.531 27.524 1.00 7.50 92 GLY A N 1
ATOM 801 C CA . GLY A 1 92 ? 22.950 27.284 27.753 1.00 7.10 92 GLY A CA 1
ATOM 802 C C . GLY A 1 92 ? 22.105 27.305 26.502 1.00 7.03 92 GLY A C 1
ATOM 803 O O . GLY A 1 92 ? 21.983 26.327 25.774 1.00 7.58 92 GLY A O 1
ATOM 804 N N . ALA A 1 93 ? 21.505 28.470 26.254 1.00 7.88 93 ALA A N 1
ATOM 805 C CA . ALA A 1 93 ? 20.660 28.733 25.091 1.00 8.74 93 ALA A CA 1
ATOM 806 C C . ALA A 1 93 ? 21.459 28.692 23.784 1.00 8.76 93 ALA A C 1
ATOM 807 O O . ALA A 1 93 ? 20.860 28.697 22.712 1.00 10.05 93 ALA A O 1
ATOM 809 N N . LEU A 1 94 ? 22.798 28.642 23.810 1.00 8.66 94 LEU A N 1
ATOM 810 C CA . LEU A 1 94 ? 23.554 28.521 22.573 1.00 8.75 94 LEU A CA 1
ATOM 811 C C . LEU A 1 94 ? 23.543 27.096 22.030 1.00 8.47 94 LEU A C 1
ATOM 812 O O . LEU A 1 94 ? 23.945 26.882 20.881 1.00 9.21 94 LEU A O 1
ATOM 817 N N . GLN A 1 95 ? 23.130 26.069 22.785 1.00 8.63 95 GLN A N 1
ATOM 818 C CA . GLN A 1 95 ? 23.219 24.676 22.290 1.00 8.09 95 GLN A CA 1
ATOM 819 C C . GLN A 1 95 ? 22.379 24.519 21.028 1.00 7.90 95 GLN A C 1
ATOM 820 O O . GLN A 1 95 ? 21.172 24.791 20.999 1.00 9.80 95 GLN A O 1
ATOM 826 N N . GLY A 1 96 ? 23.037 24.062 19.962 1.00 8.45 96 GLY A N 1
ATOM 827 C CA . GLY A 1 96 ? 22.459 23.851 18.651 1.00 8.00 96 GLY A CA 1
ATOM 828 C C . GLY A 1 96 ? 22.699 24.977 17.665 1.00 8.67 96 GLY A C 1
ATOM 829 O O . GLY A 1 96 ? 22.496 24.767 16.478 1.00 10.70 96 GLY A O 1
ATOM 830 N N . LEU A 1 97 ? 23.099 26.142 18.124 1.00 9.16 97 LEU A N 1
ATOM 831 C CA . LEU A 1 97 ? 23.296 27.292 17.220 1.00 8.77 97 LEU A CA 1
ATOM 832 C C . LEU A 1 97 ? 24.612 27.165 16.463 1.00 8.84 97 LEU A C 1
ATOM 833 O O . LEU A 1 97 ? 25.616 26.665 16.983 1.00 9.81 97 LEU A O 1
ATOM 838 N N . ASN A 1 98 ? 24.658 27.682 15.243 1.00 8.89 98 ASN A N 1
ATOM 839 C CA . ASN A 1 98 ? 25.861 27.750 14.444 1.00 9.46 98 ASN A CA 1
ATOM 840 C C . ASN A 1 98 ? 26.751 28.885 14.957 1.00 8.37 98 ASN A C 1
ATOM 841 O O . ASN A 1 98 ? 26.274 29.997 15.200 1.00 10.09 98 ASN A O 1
ATOM 846 N N . LYS A 1 99 ? 28.037 28.614 15.165 1.00 8.72 99 LYS A N 1
ATOM 847 C CA . LYS A 1 99 ? 28.952 29.555 15.761 1.00 9.01 99 LYS A CA 1
ATOM 848 C C . LYS A 1 99 ? 29.188 30.799 14.902 1.00 9.55 99 LYS A C 1
ATOM 849 O O . LYS A 1 99 ? 29.290 31.910 15.419 1.00 9.97 99 LYS A O 1
ATOM 855 N N . ALA A 1 100 ? 29.263 30.626 13.588 1.00 9.58 100 ALA A N 1
ATOM 856 C CA . ALA A 1 100 ? 29.466 31.729 12.673 1.00 10.93 100 ALA A CA 1
ATOM 857 C C . ALA A 1 100 ? 28.236 32.634 12.640 1.00 10.50 100 ALA A C 1
ATOM 858 O O . ALA A 1 100 ? 28.342 33.881 12.690 1.00 11.43 100 ALA A O 1
ATOM 860 N N . GLU A 1 101 ? 27.049 32.047 12.549 1.00 11.50 101 GLU A N 1
ATOM 861 C CA . GLU A 1 101 ? 25.789 32.779 12.518 1.00 11.19 101 GLU A CA 1
ATOM 862 C C . GLU A 1 101 ? 25.594 33.564 13.807 1.00 10.70 101 GLU A C 1
ATOM 863 O O . GLU A 1 101 ? 25.105 34.699 13.798 1.00 11.18 101 GLU A O 1
ATOM 869 N N . THR A 1 102 ? 26.001 32.935 14.929 1.00 10.03 102 THR A N 1
ATOM 870 C CA . THR A 1 102 ? 25.853 33.564 16.229 1.00 9.45 102 THR A CA 1
ATOM 871 C C . THR A 1 102 ? 26.818 34.753 16.348 1.00 8.91 102 THR A C 1
ATOM 872 O O . THR A 1 102 ? 26.448 35.840 16.845 1.00 10.09 102 THR A O 1
ATOM 876 N N . ALA A 1 103 ? 28.063 34.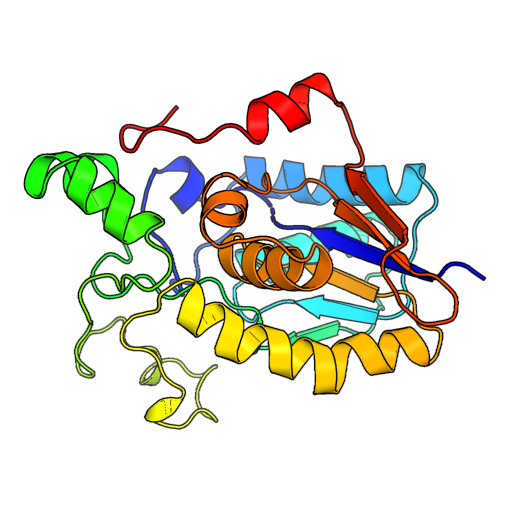586 15.867 1.00 10.41 103 ALA A N 1
ATOM 877 C CA . ALA A 1 103 ? 29.026 35.682 15.888 1.00 9.98 103 ALA A CA 1
ATOM 878 C C . ALA A 1 103 ? 28.554 36.838 15.004 1.00 11.59 103 ALA A C 1
ATOM 879 O O . ALA A 1 103 ? 28.772 38.020 15.319 1.00 11.39 103 ALA A O 1
ATOM 881 N N . GLU A 1 104 ? 27.897 36.562 13.870 1.00 10.14 104 GLU A N 1
ATOM 882 C CA . GLU A 1 104 ? 27.372 37.640 13.047 1.00 10.69 104 GLU A CA 1
ATOM 883 C C . GLU A 1 104 ? 26.262 38.380 13.795 1.00 10.24 104 GLU A C 1
ATOM 884 O O . GLU A 1 104 ? 26.190 39.629 13.788 1.00 11.33 104 GLU A O 1
ATOM 894 N N . LYS A 1 105 ? 25.333 37.660 14.442 1.00 9.40 105 LYS A N 1
ATOM 895 C CA . LYS A 1 105 ? 24.147 38.281 15.022 1.00 9.37 105 LYS A CA 1
ATOM 896 C C . LYS A 1 105 ? 24.436 39.081 16.285 1.00 8.51 105 LYS A C 1
ATOM 897 O O . LYS A 1 105 ? 23.776 40.074 16.541 1.00 9.59 105 LYS A O 1
ATOM 908 N N . TYR A 1 106 ? 25.410 38.613 17.097 1.00 9.46 106 TYR A N 1
ATOM 909 C CA . TYR A 1 106 ? 25.724 39.157 18.402 1.00 10.66 106 TYR A CA 1
ATOM 910 C C . TYR A 1 106 ? 27.136 39.763 18.525 1.00 11.52 106 TYR A C 1
ATOM 911 O O . TYR A 1 106 ? 27.436 40.354 19.562 1.00 15.39 106 TYR A O 1
ATOM 920 N N . GLY A 1 107 ? 27.974 39.607 17.502 1.00 12.59 107 GLY A N 1
ATOM 921 C CA . GLY A 1 107 ? 29.347 40.100 17.546 1.00 12.67 107 GLY A CA 1
ATOM 922 C C . GLY A 1 107 ? 30.394 39.059 17.811 1.00 14.08 107 GLY A C 1
ATOM 923 O O . GLY A 1 107 ? 30.219 38.136 18.652 1.00 14.92 107 GLY A O 1
ATOM 924 N N . ASP A 1 108 ? 31.534 39.129 17.157 1.00 13.25 108 ASP A N 1
ATOM 925 C CA . ASP A 1 108 ? 32.602 38.113 17.251 1.00 13.07 108 ASP A CA 1
ATOM 926 C C . ASP A 1 108 ? 33.170 38.107 18.649 1.00 14.14 108 ASP A C 1
ATOM 927 O O . ASP A 1 108 ? 33.414 37.072 19.227 1.00 16.20 108 ASP A O 1
ATOM 936 N N . GLU A 1 109 ? 33.376 39.298 19.250 1.00 14.15 109 GLU A N 1
ATOM 937 C CA . GLU A 1 109 ? 33.978 39.350 20.599 1.00 16.74 109 GLU A CA 1
ATOM 938 C C . GLU A 1 109 ? 33.015 38.761 21.619 1.00 13.75 109 GLU A C 1
ATOM 939 O O . GLU A 1 109 ? 33.435 37.982 22.517 1.00 17.53 109 GLU A O 1
ATOM 945 N N . GLN A 1 110 ? 31.724 39.082 21.537 1.00 15.90 110 GLN A N 1
ATOM 946 C CA . GLN A 1 110 ? 30.720 38.458 22.402 1.00 16.62 110 GLN A CA 1
ATOM 947 C C . GLN A 1 110 ? 30.747 36.938 22.294 1.00 16.01 110 GLN A C 1
ATOM 948 O O . GLN A 1 110 ? 30.672 36.190 23.277 1.00 17.58 110 GLN A O 1
ATOM 954 N N . VAL A 1 111 ? 30.881 36.413 21.068 1.00 15.85 111 VAL A N 1
ATOM 955 C CA . VAL A 1 111 ? 30.930 34.938 20.959 1.00 15.74 111 VAL A CA 1
ATOM 956 C C . VAL A 1 111 ? 32.209 34.427 21.612 1.00 18.02 111 VAL A C 1
ATOM 957 O O . VAL A 1 111 ? 32.188 33.376 22.238 1.00 21.34 111 VAL A O 1
ATOM 961 N N . LYS A 1 112 ? 33.328 35.136 21.484 1.00 18.34 112 LYS A N 1
ATOM 962 C CA . LYS A 1 112 ? 34.591 34.639 22.048 1.00 17.90 112 LYS A CA 1
ATOM 963 C C . LYS A 1 112 ? 34.455 34.533 23.546 1.00 19.46 112 LYS A C 1
ATOM 964 O O . LYS A 1 112 ? 34.965 33.594 24.193 1.00 20.86 112 LYS A O 1
ATOM 970 N N . GLN A 1 113 ? 33.749 35.516 24.116 1.00 17.37 113 GLN A N 1
ATOM 971 C CA . GLN A 1 113 ? 33.531 35.507 25.560 1.00 20.86 113 GLN A CA 1
ATOM 972 C C . GLN A 1 113 ? 32.615 34.372 25.977 1.00 20.07 113 GLN A C 1
ATOM 973 O O . GLN A 1 113 ? 32.828 33.670 26.981 1.00 19.22 113 GLN A O 1
ATOM 979 N N . TRP A 1 114 ? 31.547 34.156 25.194 1.00 21.56 114 TRP A N 1
ATOM 980 C CA . TRP A 1 114 ? 30.673 33.038 25.524 1.00 20.91 114 TRP A CA 1
ATOM 981 C C . TRP A 1 114 ? 31.422 31.696 25.358 1.00 22.50 114 TRP A C 1
ATOM 982 O O . TRP A 1 114 ? 31.048 30.724 26.053 1.00 28.35 114 TRP A O 1
ATOM 993 N N . ARG A 1 115 ? 32.390 31.601 24.472 1.00 22.86 115 ARG A N 1
ATOM 994 C CA . ARG A 1 115 ? 33.132 30.334 24.279 1.00 19.16 115 ARG A CA 1
ATOM 995 C C . ARG A 1 115 ? 34.134 30.095 25.383 1.00 19.32 115 ARG A C 1
ATOM 996 O O . ARG A 1 115 ? 34.372 28.982 25.842 1.00 20.57 115 ARG A O 1
ATOM 1004 N N . ARG A 1 116 ? 34.839 31.127 25.805 1.00 19.39 116 ARG A N 1
ATOM 1005 C CA . ARG A 1 116 ? 36.091 31.021 26.522 1.00 18.50 116 ARG A CA 1
ATOM 1006 C C . ARG A 1 116 ? 36.246 31.880 27.755 1.00 20.31 116 ARG A C 1
ATOM 1007 O O . ARG A 1 116 ? 37.235 31.659 28.470 1.00 23.84 116 ARG A O 1
ATOM 1015 N N . GLY A 1 117 ? 35.405 32.871 27.997 1.00 20.78 117 GLY A N 1
ATOM 1016 C CA . GLY A 1 117 ? 35.634 33.707 29.167 1.00 20.21 117 GLY A CA 1
ATOM 1017 C C . GLY A 1 117 ? 35.587 32.894 30.446 1.00 17.71 117 GLY A C 1
ATOM 1018 O O . GLY A 1 117 ? 34.647 32.134 30.670 1.00 17.89 117 GLY A O 1
ATOM 1019 N N . PHE A 1 118 ? 36.548 32.986 31.352 1.00 13.59 118 PHE A N 1
ATOM 1020 C CA . PHE A 1 118 ? 36.800 32.014 32.397 1.00 12.00 118 PHE A CA 1
ATOM 1021 C C . PHE A 1 118 ? 35.559 31.756 33.261 1.00 10.78 118 PHE A C 1
ATOM 1022 O O . PHE A 1 118 ? 35.144 30.613 33.470 1.00 10.04 118 PHE A O 1
ATOM 1030 N N . ALA A 1 119 ? 34.987 32.850 33.793 1.00 11.59 119 ALA A N 1
ATOM 1031 C CA . ALA A 1 119 ? 33.805 32.784 34.652 1.00 12.46 119 ALA A CA 1
ATOM 1032 C C . ALA A 1 119 ? 32.544 33.272 33.925 1.00 11.86 119 ALA A C 1
ATOM 1033 O O . ALA A 1 119 ? 31.508 33.395 34.583 1.00 15.15 119 ALA A O 1
ATOM 1035 N N . VAL A 1 120 ? 32.616 33.522 32.626 1.00 14.55 120 VAL A N 1
ATOM 1036 C CA . VAL A 1 120 ? 31.500 33.975 31.806 1.00 14.01 120 VAL A CA 1
ATOM 1037 C C . VAL A 1 120 ? 30.572 32.789 31.505 1.00 13.88 120 VAL A C 1
ATOM 1038 O O . VAL A 1 120 ? 31.006 31.723 31.100 1.00 14.28 120 VAL A O 1
ATOM 1042 N N . THR A 1 121 ? 29.272 33.002 31.715 1.00 14.10 121 THR A N 1
ATOM 1043 C CA . THR A 1 121 ? 28.300 31.992 31.364 1.00 12.67 121 THR A CA 1
ATOM 1044 C C . THR A 1 121 ? 27.566 32.343 30.076 1.00 11.53 121 THR A C 1
ATOM 1045 O O . THR A 1 121 ? 27.118 33.463 29.889 1.00 12.16 121 THR A O 1
ATOM 1049 N N . PRO A 1 122 ? 27.382 31.388 29.163 1.00 10.22 122 PRO A N 1
ATOM 1050 C CA . PRO A 1 122 ? 26.464 31.617 28.034 1.00 9.71 122 PRO A CA 1
ATOM 1051 C C . PRO A 1 122 ? 25.084 31.976 28.515 1.00 9.61 122 PRO A C 1
ATOM 1052 O O . PRO A 1 122 ? 24.744 31.669 29.666 1.00 10.62 122 PRO A O 1
ATOM 1056 N N . PRO A 1 123 ? 24.263 32.619 27.703 1.00 10.10 123 PRO A N 1
ATOM 1057 C CA . PRO A 1 123 ? 22.874 32.938 28.067 1.00 10.28 123 PRO A CA 1
ATOM 1058 C C . PRO A 1 123 ? 22.150 31.677 28.549 1.00 10.38 123 PRO A C 1
ATOM 1059 O O . PRO A 1 123 ? 22.326 30.576 27.989 1.00 10.48 123 PRO A O 1
ATOM 1063 N N . GLU A 1 124 ? 21.319 31.812 29.573 1.00 9.57 124 GLU A N 1
ATOM 1064 C CA . GLU A 1 124 ? 20.698 30.700 30.284 1.00 10.33 124 GLU A CA 1
ATOM 1065 C C . GLU A 1 124 ? 19.460 30.150 29.599 1.00 9.07 124 GLU A C 1
ATOM 1066 O O . GLU A 1 124 ? 18.643 30.902 29.001 1.00 11.09 124 GLU A O 1
ATOM 1072 N N . LEU A 1 125 ? 19.242 28.843 29.685 1.00 8.46 125 LEU A N 1
ATOM 1073 C CA . LEU A 1 125 ? 17.975 28.188 29.486 1.00 8.29 125 LEU A CA 1
ATOM 1074 C C . LEU A 1 125 ? 16.999 28.543 30.616 1.00 9.17 125 LEU A C 1
ATOM 1075 O O . 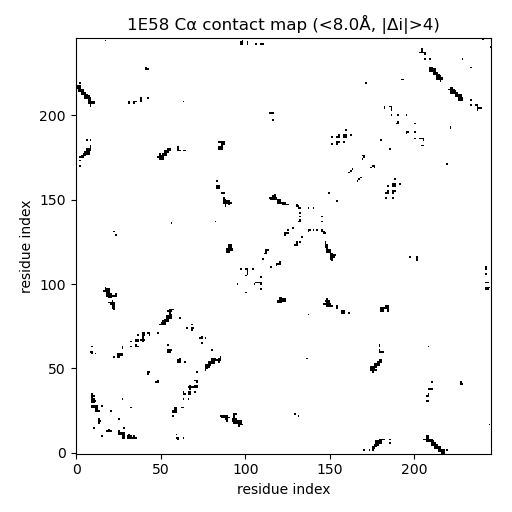LEU A 1 125 ? 17.421 28.941 31.709 1.00 10.05 125 LEU A O 1
ATOM 1080 N N . THR A 1 126 ? 15.720 28.322 30.367 1.00 8.98 126 THR A N 1
ATOM 1081 C CA . THR A 1 126 ? 14.707 28.162 31.391 1.00 8.98 126 THR A CA 1
ATOM 1082 C C . THR A 1 126 ? 14.345 26.667 31.505 1.00 9.05 126 THR A C 1
ATOM 1083 O O . THR A 1 126 ? 14.619 25.862 30.592 1.00 10.40 126 THR A O 1
ATOM 1090 N N . LYS A 1 127 ? 13.736 26.247 32.623 1.00 9.68 127 LYS A N 1
ATOM 1091 C CA . LYS A 1 127 ? 13.465 24.842 32.906 1.00 8.96 127 LYS A CA 1
ATOM 1092 C C . LYS A 1 127 ? 12.431 24.221 31.972 1.00 9.07 127 LYS A C 1
ATOM 1093 O O . LYS A 1 127 ? 12.376 22.978 31.838 1.00 10.77 127 LYS A O 1
ATOM 1099 N N . ASP A 1 128 ? 11.597 25.035 31.321 1.00 8.78 128 ASP A N 1
ATOM 1100 C CA . ASP A 1 128 ? 10.618 24.539 30.369 1.00 8.79 128 ASP A CA 1
ATOM 1101 C C . ASP A 1 128 ? 11.230 24.236 28.997 1.00 9.06 128 ASP A C 1
ATOM 1102 O O . ASP A 1 128 ? 10.636 23.515 28.189 1.00 10.28 128 ASP A O 1
ATOM 1107 N N . ASP A 1 129 ? 12.415 24.741 28.707 1.00 8.34 129 ASP A N 1
ATOM 1108 C CA . ASP A 1 129 ? 13.063 24.531 27.405 1.00 8.23 129 ASP A CA 1
ATOM 1109 C C . ASP A 1 129 ? 13.208 23.037 27.164 1.00 7.93 129 ASP A C 1
ATOM 1110 O O . ASP A 1 129 ? 13.568 22.291 28.066 1.00 8.64 129 ASP A O 1
ATOM 1115 N N . GLU A 1 130 ? 12.976 22.572 25.924 1.00 7.71 130 GLU A N 1
ATOM 1116 C CA . GLU A 1 130 ? 13.167 21.214 25.552 1.00 9.41 130 GLU A CA 1
ATOM 1117 C C . GLU A 1 130 ? 14.580 20.703 25.901 1.00 9.53 130 GLU A C 1
ATOM 1118 O O . GLU A 1 130 ? 14.749 19.503 26.122 1.00 9.68 130 GLU A O 1
ATOM 1124 N N . ARG A 1 131 ? 15.553 21.626 25.914 1.00 8.31 131 ARG A N 1
ATOM 1125 C CA . ARG A 1 131 ? 16.953 21.274 26.141 1.00 8.05 131 ARG A CA 1
ATOM 1126 C C . ARG A 1 131 ? 17.326 21.175 27.610 1.00 7.47 131 ARG A C 1
ATOM 1127 O O . ARG A 1 131 ? 18.444 20.785 27.959 1.00 8.69 131 ARG A O 1
ATOM 1135 N N . TYR A 1 132 ? 16.436 21.536 28.536 1.00 7.48 132 TYR A N 1
ATOM 1136 C CA . TYR A 1 132 ? 16.778 21.531 29.973 1.00 7.47 132 TYR A CA 1
ATOM 1137 C C . TYR A 1 132 ? 17.202 20.123 30.403 1.00 6.50 132 TYR A C 1
ATOM 1138 O O . TYR A 1 132 ? 16.413 19.176 30.166 1.00 8.05 132 TYR A O 1
ATOM 1147 N N . PRO A 1 133 ? 18.367 19.913 31.019 1.00 6.96 133 PRO A N 1
ATOM 1148 C CA . PRO A 1 133 ? 18.774 18.559 31.397 1.00 6.99 133 PRO A CA 1
ATOM 1149 C C . PRO A 1 133 ? 17.777 17.816 32.308 1.00 7.57 133 PRO A C 1
ATOM 1150 O O . PRO A 1 133 ? 17.790 16.562 32.271 1.00 8.53 133 PRO A O 1
ATOM 1154 N N . GLY A 1 134 ? 16.952 18.490 33.067 1.00 7.80 134 GLY A N 1
ATOM 1155 C CA . GLY A 1 134 ? 16.017 17.792 33.925 1.00 8.65 134 GLY A CA 1
ATOM 1156 C C . GLY A 1 134 ? 15.036 16.883 33.208 1.00 8.72 134 GLY A C 1
ATOM 1157 O O . GLY A 1 134 ? 14.535 15.963 33.848 1.00 10.14 134 GLY A O 1
ATOM 1158 N N . HIS A 1 135 ? 14.755 17.123 31.941 1.00 9.29 135 HIS A N 1
ATOM 1159 C CA . HIS A 1 135 ? 13.848 16.260 31.206 1.00 9.05 135 HIS A CA 1
ATOM 1160 C C . HIS A 1 135 ? 14.442 14.906 30.819 1.00 8.53 135 HIS A C 1
ATOM 1161 O O . HIS A 1 135 ? 13.730 13.986 30.425 1.00 11.47 135 HIS A O 1
ATOM 1168 N N . ASP A 1 136 ? 15.749 14.764 30.866 1.00 8.97 136 ASP A N 1
ATOM 1169 C CA . ASP A 1 136 ? 16.470 13.614 30.290 1.00 8.29 136 ASP A CA 1
ATOM 1170 C C . ASP A 1 136 ? 16.688 12.561 31.331 1.00 8.23 136 ASP A C 1
ATOM 1171 O O . ASP A 1 136 ? 17.207 12.843 32.436 1.00 8.61 136 ASP A O 1
ATOM 1180 N N . PRO A 1 137 ? 16.356 11.303 31.029 1.00 12.73 137 PRO A N 1
ATOM 1181 C CA . PRO A 1 137 ? 16.533 10.232 32.014 1.00 16.91 137 PRO A CA 1
ATOM 1182 C C . PRO A 1 137 ? 17.937 10.021 32.482 1.00 17.92 137 PRO A C 1
ATOM 1183 O O . PRO A 1 137 ? 18.151 9.436 33.539 1.00 20.90 137 PRO A O 1
ATOM 1187 N N . ARG A 1 138 ? 18.969 10.450 31.793 1.00 15.15 138 ARG A N 1
ATOM 1188 C CA . ARG A 1 138 ? 20.175 10.051 32.533 1.00 13.32 138 ARG A CA 1
ATOM 1189 C C . ARG A 1 138 ? 20.576 11.004 33.625 1.00 12.35 138 ARG A C 1
ATOM 1190 O O . ARG A 1 138 ? 21.584 10.744 34.292 1.00 12.48 138 ARG A O 1
ATOM 1198 N N . TYR A 1 139 ? 19.834 12.081 33.850 1.00 8.21 139 TYR A N 1
ATOM 1199 C CA . TYR A 1 139 ? 20.054 12.983 34.968 1.00 8.38 139 TYR A CA 1
ATOM 1200 C C . TYR A 1 139 ? 18.982 12.852 36.040 1.00 9.69 139 TYR A C 1
ATOM 1201 O O . TYR A 1 139 ? 18.833 13.773 36.875 1.00 10.99 139 TYR A O 1
ATOM 1210 N N . ALA A 1 140 ? 18.273 11.709 36.069 1.00 11.86 140 ALA A N 1
ATOM 1211 C CA . ALA A 1 140 ? 17.158 11.527 36.982 1.00 15.15 140 ALA A CA 1
ATOM 1212 C C . ALA A 1 140 ? 17.596 11.689 38.448 1.00 15.23 140 ALA A C 1
ATOM 1213 O O . ALA A 1 140 ? 16.755 12.041 39.300 1.00 19.93 140 ALA A O 1
ATOM 1215 N N . LYS A 1 141 ? 18.863 11.408 38.783 1.00 14.38 141 LYS A N 1
ATOM 1216 C CA . LYS A 1 141 ? 19.323 11.464 40.181 1.00 16.69 141 LYS A CA 1
ATOM 1217 C C . LYS A 1 141 ? 19.864 12.833 40.557 1.00 18.02 141 LYS A C 1
ATOM 1218 O O . LYS A 1 141 ? 20.177 13.106 41.730 1.00 20.54 141 LYS A O 1
ATOM 1224 N N . LEU A 1 142 ? 19.936 13.793 39.618 1.00 13.68 142 LEU A N 1
ATOM 1225 C CA . LEU A 1 142 ? 20.483 15.109 39.928 1.00 13.65 142 LEU A CA 1
ATOM 1226 C C . LEU A 1 142 ? 19.465 16.003 40.598 1.00 15.92 142 LEU A C 1
ATOM 1227 O O . LEU A 1 142 ? 18.270 15.923 40.273 1.00 18.67 142 LEU A O 1
ATOM 1232 N N . SER A 1 143 ? 19.930 16.889 41.504 1.00 18.13 143 SER A N 1
ATOM 1233 C CA . SER A 1 143 ? 19.115 17.961 42.061 1.00 20.87 143 SER A CA 1
ATOM 1234 C C . SER A 1 143 ? 18.971 19.201 41.143 1.00 20.51 143 SER A C 1
ATOM 1235 O O . SER A 1 143 ? 19.725 19.312 40.196 1.00 15.05 143 SER A O 1
ATOM 1238 N N . GLU A 1 144 ? 18.041 20.163 41.433 1.00 19.78 144 GLU A N 1
ATOM 1239 C CA . GLU A 1 144 ? 17.899 21.386 40.652 1.00 21.62 144 GLU A CA 1
ATOM 1240 C C . GLU A 1 144 ? 19.225 22.120 40.590 1.00 18.91 144 GLU A C 1
ATOM 1241 O O . GLU A 1 144 ? 19.607 22.640 39.531 1.00 19.94 144 GLU A O 1
ATOM 1247 N N . LYS A 1 145 ? 19.884 22.165 41.767 1.00 22.64 145 LYS A N 1
ATOM 1248 C CA . LYS A 1 145 ? 21.155 22.863 41.779 1.00 26.91 145 LYS A CA 1
ATOM 1249 C C . LYS A 1 145 ? 22.208 22.137 40.940 1.00 21.89 145 LYS A C 1
ATOM 1250 O O . LYS A 1 145 ? 23.091 22.849 40.444 1.00 28.68 145 LYS A O 1
ATOM 1256 N N . GLU A 1 146 ? 22.139 20.815 40.803 1.00 17.62 146 GLU A N 1
ATOM 1257 C CA . GLU A 1 146 ? 23.123 20.145 39.917 1.00 15.45 146 GLU A CA 1
ATOM 1258 C C . GLU A 1 146 ? 22.770 20.313 38.457 1.00 12.23 146 GLU A C 1
ATOM 1259 O O . GLU A 1 146 ? 23.663 20.276 37.599 1.00 14.78 146 GLU A O 1
ATOM 1265 N N . LEU A 1 147 ? 21.494 20.390 38.082 1.00 10.79 147 LEU A N 1
ATOM 1266 C CA .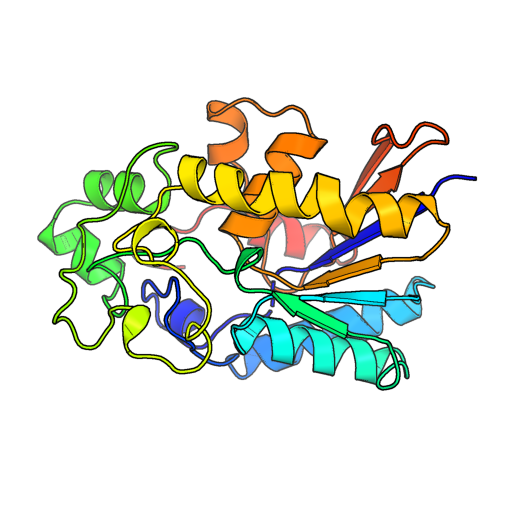 LEU A 1 147 ? 21.031 20.463 36.724 1.00 9.56 147 LEU A CA 1
ATOM 1267 C C . LEU A 1 147 ? 21.355 21.849 36.165 1.00 10.28 147 LEU A C 1
ATOM 1268 O O . LEU A 1 147 ? 20.817 22.858 36.648 1.00 12.81 147 LEU A O 1
ATOM 1273 N N . PRO A 1 148 ? 22.232 22.005 35.185 1.00 10.26 148 PRO A N 1
ATOM 1274 C CA . PRO A 1 148 ? 22.592 23.343 34.733 1.00 10.01 148 PRO A CA 1
ATOM 1275 C C . PRO A 1 148 ? 21.617 23.994 33.765 1.00 8.85 148 PRO A C 1
ATOM 1276 O O . PRO A 1 148 ? 21.051 23.333 32.894 1.00 10.40 148 PRO A O 1
ATOM 1280 N N . LEU A 1 149 ? 21.496 25.314 33.879 1.00 8.77 149 LEU A N 1
ATOM 1281 C CA . LEU A 1 149 ? 20.911 26.175 32.867 1.00 8.66 149 LEU A CA 1
ATOM 1282 C C . LEU A 1 149 ? 21.935 26.749 31.863 1.00 8.44 149 LEU A C 1
ATOM 1283 O O . LEU A 1 149 ? 21.523 27.221 30.789 1.00 9.11 149 LEU A O 1
ATOM 1288 N N . THR A 1 150 ? 23.204 26.694 32.276 1.00 8.26 150 THR A N 1
ATOM 1289 C CA . THR A 1 150 ? 24.379 27.227 31.605 1.00 7.52 150 THR A CA 1
ATOM 1290 C C . THR A 1 150 ? 25.599 26.885 32.471 1.00 8.14 150 THR A C 1
ATOM 1291 O O . THR A 1 150 ? 25.390 26.602 33.667 1.00 9.62 150 THR A O 1
ATOM 1295 N N . GLU A 1 151 ? 26.790 26.904 31.955 1.00 7.03 151 GLU A N 1
ATOM 1296 C CA . GLU A 1 151 ? 28.015 26.734 32.717 1.00 7.93 151 GLU A CA 1
ATOM 1297 C C . GLU A 1 151 ? 29.119 27.597 32.106 1.00 8.35 151 GLU A C 1
ATOM 1298 O O . GLU A 1 151 ? 29.168 27.862 30.910 1.00 11.32 151 GLU A O 1
ATOM 1304 N N . SER A 1 152 ? 30.084 27.934 32.950 1.00 9.93 152 SER A N 1
ATOM 1305 C CA . SER A 1 152 ? 31.356 28.518 32.599 1.00 9.18 152 SER A CA 1
ATOM 1306 C C . SER A 1 152 ? 32.455 27.470 32.826 1.00 8.26 152 SER A C 1
ATOM 1307 O O . SER A 1 152 ? 32.222 26.427 33.486 1.00 8.90 152 SER A O 1
ATOM 1310 N N . LEU A 1 153 ? 33.686 27.745 32.393 1.00 9.01 153 LEU A N 1
ATOM 1311 C CA . LEU A 1 153 ? 34.820 26.872 32.764 1.00 8.82 153 LEU A CA 1
ATOM 1312 C C . LEU A 1 153 ? 34.960 26.882 34.285 1.00 8.15 153 LEU A C 1
ATOM 1313 O O . LEU A 1 153 ? 35.249 25.833 34.868 1.00 8.80 153 LEU A O 1
ATOM 1318 N N . ALA A 1 154 ? 34.779 28.009 34.964 1.00 9.05 154 ALA A N 1
ATOM 1319 C CA . ALA A 1 154 ? 34.900 28.066 36.435 1.00 9.80 154 ALA A CA 1
ATOM 1320 C C . ALA A 1 154 ? 33.931 27.061 37.076 1.00 9.29 154 ALA A C 1
ATOM 1321 O O . ALA A 1 154 ? 34.311 26.291 37.971 1.00 9.50 154 ALA A O 1
ATOM 1323 N N . LEU A 1 155 ? 32.654 27.030 36.598 1.00 8.85 155 LEU A N 1
ATOM 1324 C CA . LEU A 1 155 ? 31.682 26.084 37.143 1.00 9.38 155 LEU A CA 1
ATOM 1325 C C . LEU A 1 155 ? 31.981 24.620 36.769 1.00 9.05 155 LEU A C 1
ATOM 1326 O O . LEU A 1 155 ? 31.688 23.697 37.551 1.00 10.00 155 LEU A O 1
ATOM 1331 N N . THR A 1 156 ? 32.605 24.424 35.598 1.00 8.65 156 THR A N 1
ATOM 1332 C CA . THR A 1 156 ? 33.044 23.080 35.165 1.00 7.82 156 THR A CA 1
ATOM 1333 C C . THR A 1 156 ? 34.130 22.570 36.100 1.00 7.92 156 THR A C 1
ATOM 1334 O O . THR A 1 156 ? 34.058 21.419 36.590 1.00 8.09 156 THR A O 1
ATOM 1338 N N . ILE A 1 157 ? 35.109 23.408 36.464 1.00 8.34 157 ILE A N 1
ATOM 1339 C CA . ILE A 1 157 ? 36.127 23.064 37.454 1.00 8.25 157 ILE A CA 1
ATOM 1340 C C . ILE A 1 157 ? 35.488 22.634 38.755 1.00 9.00 157 ILE A C 1
ATOM 1341 O O . ILE A 1 157 ? 35.914 21.671 39.407 1.00 8.65 157 ILE A O 1
ATOM 1346 N N . ASP A 1 158 ? 34.461 23.376 39.181 1.00 9.27 158 ASP A N 1
ATOM 1347 C CA . ASP A 1 158 ? 33.813 23.121 40.468 1.00 9.29 158 ASP A CA 1
ATOM 1348 C C . ASP A 1 158 ? 33.160 21.747 40.530 1.00 9.88 158 ASP A C 1
ATOM 1349 O O . ASP A 1 158 ? 32.957 21.268 41.642 1.00 11.99 158 ASP A O 1
ATOM 1354 N N . ARG A 1 159 ? 32.839 21.088 39.405 1.00 9.37 159 ARG A N 1
ATOM 1355 C CA . ARG A 1 159 ? 32.387 19.675 39.460 1.00 8.78 159 ARG A CA 1
ATOM 1356 C C . ARG A 1 159 ? 33.443 18.643 39.094 1.00 8.51 159 ARG A C 1
ATOM 1357 O O . ARG A 1 159 ? 33.478 17.544 39.656 1.00 9.77 159 ARG A O 1
ATOM 1365 N N . VAL A 1 160 ? 34.358 18.983 38.174 1.00 8.49 160 VAL A N 1
ATOM 1366 C CA . VAL A 1 160 ? 35.387 18.028 37.779 1.00 7.95 160 VAL A CA 1
ATOM 1367 C C . VAL A 1 160 ? 36.437 17.768 38.852 1.00 8.31 160 VAL A C 1
ATOM 1368 O O . VAL A 1 160 ? 36.827 16.609 39.091 1.00 9.16 160 VAL A O 1
ATOM 1372 N N . ILE A 1 161 ? 36.933 18.818 39.493 1.00 7.90 161 ILE A N 1
ATOM 1373 C CA . ILE A 1 161 ? 38.026 18.658 40.446 1.00 8.66 161 ILE A CA 1
ATOM 1374 C C . ILE A 1 161 ? 37.546 17.862 41.660 1.00 8.37 161 ILE A C 1
ATOM 1375 O O . ILE A 1 161 ? 38.346 16.967 42.120 1.00 8.90 161 ILE A O 1
ATOM 1382 N N . PRO A 1 162 ? 36.373 18.072 42.260 1.00 9.10 162 PRO A N 1
ATOM 1383 C CA . PRO A 1 162 ? 35.952 17.147 43.349 1.00 9.46 162 PRO A CA 1
ATOM 1384 C C . PRO A 1 162 ? 35.880 15.698 42.915 1.00 8.39 162 PRO A C 1
ATOM 1385 O O . PRO A 1 162 ? 36.217 14.815 43.682 1.00 9.09 162 PRO A O 1
ATOM 1389 N N . TYR A 1 163 ? 35.415 15.421 41.695 1.00 8.88 163 TYR A N 1
ATOM 1390 C CA . TYR A 1 163 ? 35.345 14.031 41.196 1.00 8.01 163 TYR A CA 1
ATOM 1391 C C . TYR A 1 163 ? 36.727 13.410 41.072 1.00 7.77 163 TYR A C 1
ATOM 1392 O O . TYR A 1 163 ? 36.984 12.254 41.443 1.00 7.71 163 TYR A O 1
ATOM 1401 N N . TRP A 1 164 ? 37.661 14.217 40.555 1.00 8.57 164 TRP A N 1
ATOM 1402 C CA . TRP A 1 164 ? 39.087 13.875 40.542 1.00 8.12 164 TRP A CA 1
ATOM 1403 C C . TRP A 1 164 ? 39.598 13.477 41.936 1.00 8.17 164 TRP A C 1
ATOM 1404 O O . TRP A 1 164 ? 40.164 12.383 42.138 1.00 8.76 164 TRP A O 1
ATOM 1415 N N . ASN A 1 165 ? 39.405 14.378 42.923 1.00 8.78 165 ASN A N 1
ATOM 1416 C CA . ASN A 1 165 ? 39.942 14.132 44.266 1.00 8.35 165 ASN A CA 1
ATOM 1417 C C . ASN A 1 165 ? 39.210 13.036 45.036 1.00 8.70 165 ASN A C 1
ATOM 1418 O O . ASN A 1 165 ? 39.854 12.313 45.813 1.00 10.68 165 ASN A O 1
ATOM 1423 N N . GLU A 1 166 ? 37.902 12.875 44.833 1.00 8.67 166 GLU A N 1
ATOM 1424 C CA . GLU A 1 166 ? 37.121 11.884 45.604 1.00 8.00 166 GLU A CA 1
ATOM 1425 C C . GLU A 1 166 ? 37.231 10.489 45.038 1.00 7.82 166 GLU A C 1
ATOM 1426 O O . GLU A 1 166 ? 37.184 9.516 45.799 1.00 9.36 166 GLU A O 1
ATOM 1432 N N . THR A 1 167 ? 37.367 10.388 43.723 1.00 8.15 167 THR A N 1
ATOM 1433 C CA . THR A 1 167 ? 37.146 9.122 42.991 1.00 7.55 167 THR A C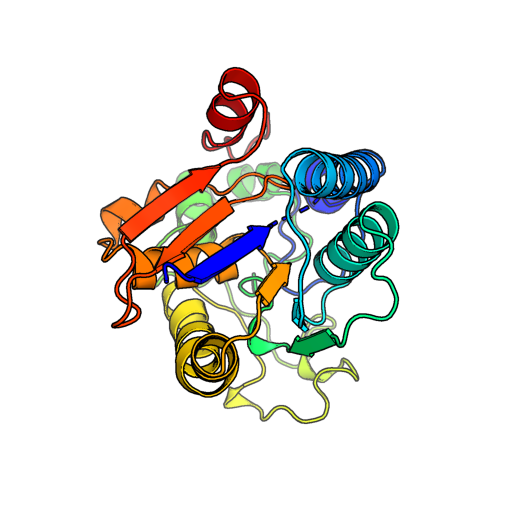A 1
ATOM 1434 C C . THR A 1 167 ? 38.315 8.726 42.125 1.00 7.32 167 THR A C 1
ATOM 1435 O O . THR A 1 167 ? 38.885 7.602 42.249 1.00 8.17 167 THR A O 1
ATOM 1439 N N . ILE A 1 168 ? 38.756 9.553 41.188 1.00 7.08 168 ILE A N 1
ATOM 1440 C CA . ILE A 1 168 ? 39.722 9.131 40.161 1.00 6.35 168 ILE A CA 1
ATOM 1441 C C . ILE A 1 168 ? 41.115 8.986 40.749 1.00 6.95 168 ILE A C 1
ATOM 1442 O O . ILE A 1 168 ? 41.809 7.957 40.587 1.00 7.62 168 ILE A O 1
ATOM 1447 N N . LEU A 1 169 ? 41.611 10.049 4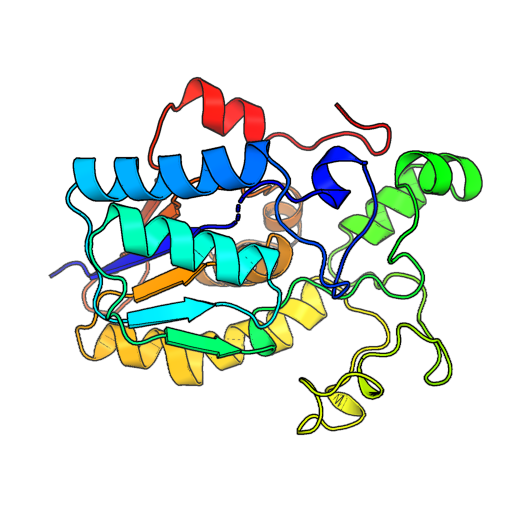1.407 1.00 7.19 169 LEU A N 1
ATOM 1448 C CA . LEU A 1 169 ? 42.976 10.044 41.949 1.00 8.35 169 LEU A CA 1
ATOM 1449 C C . LEU A 1 169 ? 43.118 8.928 42.949 1.00 9.00 169 LEU A C 1
ATOM 1450 O O . LEU A 1 169 ? 44.147 8.230 42.948 1.00 9.87 169 LEU A O 1
ATOM 1455 N N . PRO A 1 170 ? 42.195 8.665 43.884 1.00 9.09 170 PRO A N 1
ATOM 1456 C CA . PRO A 1 170 ? 42.384 7.514 44.788 1.00 10.12 170 PRO A CA 1
ATOM 1457 C C . PRO A 1 170 ? 42.538 6.185 44.060 1.00 9.84 170 PRO A C 1
ATOM 1458 O O . PRO A 1 170 ? 43.271 5.289 44.501 1.00 11.69 170 PRO A O 1
ATOM 1462 N N . ARG A 1 171 ? 41.803 6.012 42.950 1.00 9.97 171 ARG A N 1
ATOM 1463 C CA . ARG A 1 171 ? 41.968 4.758 42.199 1.00 9.69 171 ARG A CA 1
ATOM 1464 C C . ARG A 1 171 ? 43.379 4.659 41.643 1.00 9.21 171 ARG A C 1
ATOM 1465 O O . ARG A 1 171 ? 44.003 3.616 41.697 1.00 11.17 171 ARG A O 1
ATOM 1473 N N . MET A 1 172 ? 43.889 5.768 41.087 1.00 8.95 172 MET A N 1
ATOM 1474 C CA . MET A 1 172 ? 45.258 5.784 40.629 1.00 9.87 172 MET A CA 1
ATOM 1475 C C . MET A 1 172 ? 46.225 5.446 41.756 1.00 11.03 172 MET A C 1
ATOM 1476 O O . MET A 1 172 ? 47.145 4.672 41.561 1.00 13.53 172 MET A O 1
ATOM 1481 N N . LYS A 1 173 ? 46.004 5.978 42.927 1.00 11.54 173 LYS A N 1
ATOM 1482 C CA . LYS A 1 173 ? 46.931 5.783 44.040 1.00 15.13 173 LYS A CA 1
ATOM 1483 C C . LYS A 1 173 ? 46.942 4.328 44.504 1.00 17.73 173 LYS A C 1
ATOM 1484 O O . LYS A 1 173 ? 47.962 3.881 45.057 1.00 19.29 173 LYS A O 1
ATOM 1490 N N . SER A 1 174 ? 45.838 3.604 44.278 1.00 15.71 174 SER A N 1
ATOM 1491 C CA . SER A 1 174 ? 45.744 2.179 44.596 1.00 17.40 174 SER A CA 1
ATOM 1492 C C . SER A 1 174 ? 46.510 1.278 43.619 1.00 18.31 174 SER A C 1
ATOM 1493 O O . SER A 1 174 ? 46.606 0.079 43.884 1.00 21.91 174 SER A O 1
ATOM 1496 N N . GLY A 1 175 ? 47.114 1.826 42.582 1.00 17.94 175 GLY A N 1
ATOM 1497 C CA . GLY A 1 175 ? 48.024 1.184 41.638 1.00 17.27 175 GLY A CA 1
ATOM 1498 C C . GLY A 1 175 ? 47.375 0.869 40.321 1.00 15.11 175 GLY A C 1
ATOM 1499 O O . GLY A 1 175 ? 47.898 0.126 39.482 1.00 24.26 175 GLY A O 1
ATOM 1500 N N . GLU A 1 176 ? 46.195 1.359 40.022 1.00 12.60 176 GLU A N 1
ATOM 1501 C CA . GLU A 1 176 ? 45.495 1.113 38.773 1.00 12.64 176 GLU A CA 1
ATOM 1502 C C . GLU A 1 176 ? 45.822 2.130 37.689 1.00 12.09 176 GLU A C 1
ATOM 1503 O O . GLU A 1 176 ? 45.961 3.341 37.966 1.00 15.42 176 GLU A O 1
ATOM 1509 N N . ARG A 1 177 ? 45.982 1.632 36.469 1.00 9.33 177 ARG A N 1
ATOM 1510 C CA . ARG A 1 177 ? 46.282 2.450 35.287 1.00 8.19 177 ARG A CA 1
ATOM 1511 C C . ARG A 1 177 ? 44.965 2.963 34.726 1.00 6.71 177 ARG A C 1
ATOM 1512 O O . ARG A 1 177 ? 44.164 2.156 34.259 1.00 7.23 177 ARG A O 1
ATOM 1520 N N . VAL A 1 178 ? 44.723 4.262 34.759 1.00 6.69 178 VAL A N 1
ATOM 1521 C CA . VAL A 1 178 ? 43.468 4.908 34.369 1.00 6.01 178 VAL A CA 1
ATOM 1522 C C . VAL A 1 178 ? 43.599 5.596 33.003 1.00 5.79 178 VAL A C 1
ATOM 1523 O O . VAL A 1 178 ? 44.643 6.199 32.671 1.00 6.41 178 VAL A O 1
ATOM 1527 N N . ILE A 1 179 ? 42.525 5.499 32.226 1.00 5.83 179 ILE A N 1
ATOM 1528 C CA . ILE A 1 179 ? 42.249 6.337 31.046 1.00 6.23 179 ILE A CA 1
ATOM 1529 C C . ILE A 1 179 ? 40.977 7.128 31.314 1.00 5.99 179 ILE A C 1
ATOM 1530 O O . ILE A 1 179 ? 40.009 6.579 31.879 1.00 6.19 179 ILE A O 1
ATOM 1535 N N . ILE A 1 180 ? 40.977 8.416 30.920 1.00 5.68 180 ILE A N 1
ATOM 1536 C CA . ILE A 1 180 ? 39.805 9.289 30.966 1.00 5.67 180 ILE A CA 1
ATOM 1537 C C . ILE A 1 180 ? 39.514 9.744 29.535 1.00 5.88 180 ILE A C 1
ATOM 1538 O O . ILE A 1 180 ? 40.355 10.398 28.909 1.00 6.93 180 ILE A O 1
ATOM 1543 N N . ALA A 1 181 ? 38.315 9.398 29.007 1.00 5.72 181 ALA A N 1
ATOM 1544 C CA . ALA A 1 181 ? 37.835 9.841 27.694 1.00 5.22 181 ALA A CA 1
ATOM 1545 C C . ALA A 1 181 ? 36.738 10.869 27.970 1.00 5.46 181 ALA A C 1
ATOM 1546 O O . ALA A 1 181 ? 35.690 10.553 28.511 1.00 6.19 181 ALA A O 1
ATOM 1548 N N . ALA A 1 182 ? 36.997 12.135 27.584 1.00 6.07 182 ALA A N 1
ATOM 1549 C CA . ALA A 1 182 ? 36.040 13.197 27.992 1.00 6.85 182 ALA A CA 1
ATOM 1550 C C . ALA A 1 182 ? 35.996 14.329 26.964 1.00 6.18 182 ALA A C 1
ATOM 1551 O O . ALA A 1 182 ? 35.964 14.031 25.737 1.00 7.10 182 ALA A O 1
ATOM 1553 N N . HIS A 1 183 ? 35.945 15.565 27.384 1.00 5.91 183 HIS A N 1
ATOM 1554 C CA . HIS A 1 183 ? 35.549 16.713 26.578 1.00 5.65 183 HIS A CA 1
ATOM 1555 C C . HIS A 1 183 ? 36.523 17.864 26.710 1.00 6.46 183 HIS A C 1
ATOM 1556 O O . HIS A 1 183 ? 37.301 17.939 27.670 1.00 7.25 183 HIS A O 1
ATOM 1563 N N . GLY A 1 184 ? 36.485 18.812 25.787 1.00 8.21 184 GLY A N 1
ATOM 1564 C CA . GLY A 1 184 ? 37.304 19.985 25.824 1.00 8.87 184 GLY A CA 1
ATOM 1565 C C . GLY A 1 184 ? 37.374 20.719 27.156 1.00 8.88 184 GLY A C 1
ATOM 1566 O O . GLY A 1 184 ? 38.458 20.886 27.722 1.00 9.33 184 GLY A O 1
ATOM 1567 N N . ASN A 1 185 ? 36.225 21.152 27.692 1.00 8.29 185 ASN A N 1
ATOM 1568 C CA . ASN A 1 185 ? 36.294 21.953 28.906 1.00 8.48 185 ASN A CA 1
ATOM 1569 C C . ASN A 1 185 ? 36.440 21.119 30.165 1.00 7.67 185 ASN A C 1
ATOM 1570 O O . ASN A 1 185 ? 37.020 21.625 31.132 1.00 8.75 185 ASN A O 1
ATOM 1579 N N . SER A 1 186 ? 35.981 19.877 30.193 1.00 7.20 186 SER A N 1
ATOM 1580 C CA . SER A 1 186 ? 36.227 19.050 31.384 1.00 6.73 186 SER A CA 1
ATOM 1581 C C . SER A 1 186 ? 37.679 18.647 31.497 1.00 6.51 186 SER A C 1
ATOM 1582 O O . SER A 1 186 ? 38.243 18.608 32.594 1.00 7.46 186 SER A O 1
ATOM 1585 N N . LEU A 1 187 ? 38.341 18.376 30.357 1.00 6.87 187 LEU A N 1
ATOM 1586 C CA . LEU A 1 187 ? 39.765 18.102 30.353 1.00 7.29 187 LEU A CA 1
ATOM 1587 C C . LEU A 1 187 ? 40.605 19.365 30.570 1.00 7.95 187 LEU A C 1
ATOM 1588 O O . LEU A 1 187 ? 41.599 19.329 31.293 1.00 9.12 187 LEU A O 1
ATOM 1593 N N . ARG A 1 188 ? 40.181 20.513 30.028 1.00 8.01 188 ARG A N 1
ATOM 1594 C CA . ARG A 1 188 ? 40.860 21.774 30.333 1.00 9.22 188 ARG A CA 1
ATOM 1595 C C . ARG A 1 188 ? 40.775 22.081 31.830 1.00 7.93 188 ARG A C 1
ATOM 1596 O O . ARG A 1 188 ? 41.745 22.569 32.415 1.00 8.96 188 ARG A O 1
ATOM 1604 N N . ALA A 1 189 ? 39.630 21.801 32.467 1.00 7.96 189 ALA A N 1
ATOM 1605 C CA . ALA A 1 189 ? 39.498 21.978 33.903 1.00 8.40 189 ALA A CA 1
ATOM 1606 C C . ALA A 1 189 ? 40.546 21.155 34.657 1.00 8.34 189 ALA A C 1
ATOM 1607 O O . ALA A 1 189 ? 41.246 21.669 35.541 1.00 9.44 189 ALA A O 1
ATOM 1609 N N . LEU A 1 190 ? 40.646 19.855 34.298 1.00 8.74 190 LEU A N 1
ATOM 1610 C CA . LEU A 1 190 ? 41.617 18.993 34.979 1.00 8.80 190 LEU A CA 1
ATOM 1611 C C . LEU A 1 190 ? 43.036 19.457 34.705 1.00 8.40 190 LEU A C 1
ATOM 1612 O O . LEU A 1 190 ? 43.854 19.492 35.641 1.00 10.66 190 LEU A O 1
ATOM 1617 N N . VAL A 1 191 ? 43.388 19.788 33.462 1.00 8.73 191 VAL A N 1
ATOM 1618 C CA . VAL A 1 191 ? 44.750 20.242 33.118 1.00 9.38 191 VAL A CA 1
ATOM 1619 C C . VAL A 1 191 ? 45.115 21.526 33.847 1.00 9.57 191 VAL A C 1
ATOM 1620 O O . VAL A 1 191 ? 46.232 21.663 34.345 1.00 10.88 191 VAL A O 1
ATOM 1624 N N . LYS A 1 192 ? 44.173 22.482 33.975 1.00 9.70 192 LYS A N 1
ATOM 1625 C CA . LYS A 1 192 ? 44.482 23.699 34.714 1.00 9.86 192 LYS A CA 1
ATOM 1626 C C . LYS A 1 192 ? 44.922 23.349 36.131 1.00 10.74 192 LYS A C 1
ATOM 1627 O O . LYS A 1 192 ? 45.833 23.973 36.669 1.00 11.46 192 LYS A O 1
ATOM 1635 N N . TYR A 1 193 ? 44.207 22.401 36.746 1.00 9.76 193 TYR A N 1
ATOM 1636 C CA . TYR A 1 193 ? 44.458 22.025 38.121 1.00 11.08 193 TYR A CA 1
ATOM 1637 C C . TYR A 1 193 ? 45.802 21.293 38.249 1.00 11.59 193 TYR A C 1
ATOM 1638 O O . TYR A 1 193 ? 46.629 21.568 39.124 1.00 14.21 193 TYR A O 1
ATOM 1647 N N . LEU A 1 194 ? 46.022 20.337 37.340 1.00 11.46 194 LEU A N 1
ATOM 1648 C CA . LEU A 1 194 ? 47.279 19.586 37.421 1.00 12.46 194 LEU A CA 1
ATOM 1649 C C . LEU A 1 194 ? 48.501 20.420 37.071 1.00 13.85 194 LEU A C 1
ATOM 1650 O O . LEU A 1 194 ? 49.578 20.189 37.656 1.00 17.15 194 LEU A O 1
ATOM 1655 N N . ASP A 1 195 ? 48.393 21.345 36.108 1.00 13.66 195 ASP A N 1
ATOM 1656 C CA . ASP A 1 195 ? 49.501 22.161 35.615 1.00 11.99 195 ASP A CA 1
ATOM 1657 C C . ASP A 1 195 ? 49.659 23.456 36.392 1.00 12.53 195 ASP A C 1
ATOM 1658 O O . ASP A 1 195 ? 50.541 24.262 36.079 1.00 14.26 195 ASP A O 1
ATOM 1663 N N . ASN A 1 196 ? 48.847 23.747 37.405 1.00 13.48 196 ASN A N 1
ATOM 1664 C CA . ASN A 1 196 ? 48.947 25.011 38.139 1.00 14.40 196 ASN A CA 1
ATOM 1665 C C . ASN A 1 196 ? 48.843 26.207 37.220 1.00 14.30 196 ASN A C 1
ATOM 1666 O O . ASN A 1 196 ? 49.522 27.200 37.404 1.00 15.06 196 ASN A O 1
ATOM 1671 N N . MET A 1 197 ? 47.927 26.152 36.255 1.00 12.77 197 MET A N 1
ATOM 1672 C CA . MET A 1 197 ? 47.788 27.257 35.318 1.00 11.91 197 MET A CA 1
ATOM 1673 C C . MET A 1 197 ? 46.915 28.411 35.812 1.00 11.65 197 MET A C 1
ATOM 1674 O O . MET A 1 197 ? 45.946 28.227 36.585 1.00 11.89 197 MET A O 1
ATOM 1679 N N . SER A 1 198 ? 47.261 29.613 35.352 1.00 11.79 198 SER A N 1
ATOM 1680 C CA . SER A 1 198 ? 46.477 30.821 35.620 1.00 13.24 198 SER A CA 1
ATOM 1681 C C . SER A 1 198 ? 45.217 30.828 34.739 1.00 11.88 198 SER A C 1
ATOM 1682 O O . SER A 1 198 ? 45.103 30.055 33.772 1.00 12.86 198 SER A O 1
ATOM 1685 N N . GLU A 1 199 ? 44.300 31.771 35.026 1.00 13.53 199 GLU A N 1
ATOM 1686 C CA . GLU A 1 199 ? 43.220 31.929 34.061 1.00 13.66 199 GLU A CA 1
ATOM 1687 C C . GLU A 1 199 ? 43.744 32.278 32.661 1.00 14.60 199 GLU A C 1
ATOM 1688 O O . GLU A 1 199 ? 43.226 31.776 31.669 1.00 16.32 199 GLU A O 1
ATOM 1694 N N . GLU A 1 200 ? 44.724 33.199 32.581 1.00 14.72 200 GLU A N 1
ATOM 1695 C CA . GLU A 1 200 ? 45.275 33.590 31.256 1.00 17.64 200 GLU A CA 1
ATOM 1696 C C . GLU A 1 200 ? 45.849 32.394 30.523 1.00 17.75 200 GLU A C 1
ATOM 1697 O O . GLU A 1 200 ? 45.713 32.172 29.300 1.00 21.05 200 GLU A O 1
ATOM 1703 N N . GLU A 1 201 ? 46.554 31.481 31.207 1.00 15.28 201 GLU A N 1
ATOM 1704 C CA . GLU A 1 201 ? 47.177 30.307 30.573 1.00 14.94 201 GLU A CA 1
ATOM 1705 C C . GLU A 1 201 ? 46.134 29.332 30.115 1.00 14.42 201 GLU A C 1
ATOM 1706 O O . GLU A 1 201 ? 46.251 28.865 29.003 1.00 17.40 201 GLU A O 1
ATOM 1712 N N . ILE A 1 202 ? 45.101 29.065 30.922 1.00 14.12 202 ILE A N 1
ATOM 1713 C CA . ILE A 1 202 ? 44.166 28.045 30.470 1.00 12.59 202 ILE A CA 1
ATOM 1714 C C . ILE A 1 202 ? 43.339 28.511 29.279 1.00 12.90 202 ILE A C 1
ATOM 1715 O O . ILE A 1 202 ? 42.900 27.716 28.433 1.00 12.80 202 ILE A O 1
ATOM 1720 N N . LEU A 1 203 ? 43.093 29.812 29.165 1.00 13.75 203 LEU A N 1
ATOM 1721 C CA . LEU A 1 203 ? 42.339 30.370 28.034 1.00 16.64 203 LEU A CA 1
ATOM 1722 C C . LEU A 1 203 ? 43.076 30.097 26.734 1.00 14.82 203 LEU A C 1
ATOM 1723 O O . LEU A 1 203 ? 42.461 29.991 25.683 1.00 17.89 203 LEU A O 1
ATOM 1728 N N . GLU A 1 204 ? 44.382 29.948 26.745 1.00 15.61 204 GLU A N 1
ATOM 1729 C CA . GLU A 1 204 ? 45.133 29.696 25.510 1.00 18.36 204 GLU A CA 1
ATOM 1730 C C . GLU A 1 204 ? 45.124 28.248 25.100 1.00 17.20 204 GLU A C 1
ATOM 1731 O O . GLU A 1 204 ? 45.485 27.930 23.966 1.00 17.39 204 GLU A O 1
ATOM 1737 N N . LEU A 1 205 ? 44.830 27.322 26.005 1.00 13.46 205 LEU A N 1
ATOM 1738 C CA . LEU A 1 205 ? 44.983 25.909 25.730 1.00 12.77 205 LEU A CA 1
ATOM 1739 C C . LEU A 1 205 ? 43.785 25.354 24.968 1.00 9.64 205 LEU A C 1
ATOM 1740 O O . LEU A 1 205 ? 42.637 25.476 25.407 1.00 11.18 205 LEU A O 1
ATOM 1745 N N . ASN A 1 206 ? 44.063 24.664 23.877 1.00 10.03 206 ASN A N 1
ATOM 1746 C CA . ASN A 1 206 ? 43.082 23.837 23.181 1.00 11.15 206 ASN A CA 1
ATOM 1747 C C . ASN A 1 206 ? 43.616 22.422 23.136 1.00 11.01 206 ASN A C 1
ATOM 1748 O O . ASN A 1 206 ? 44.699 22.139 22.616 1.00 15.42 206 ASN A O 1
ATOM 1753 N N . ILE A 1 207 ? 42.849 21.500 23.686 1.00 11.15 207 ILE A N 1
ATOM 1754 C CA . ILE A 1 207 ? 43.231 20.074 23.606 1.00 12.21 207 ILE A CA 1
ATOM 1755 C C . ILE A 1 207 ? 42.628 19.469 22.344 1.00 10.20 207 ILE A C 1
ATOM 1756 O O . ILE A 1 207 ? 41.393 19.519 22.205 1.00 11.84 207 ILE A O 1
ATOM 1761 N N . PRO A 1 208 ? 43.391 18.977 21.383 1.00 9.39 208 PRO A N 1
ATOM 1762 C CA . PRO A 1 208 ? 42.773 18.528 20.130 1.00 9.01 208 PRO A CA 1
ATOM 1763 C C . PRO A 1 208 ? 42.004 17.223 20.287 1.00 7.16 208 PRO A C 1
ATOM 1764 O O . PRO A 1 208 ? 42.271 16.376 21.116 1.00 8.55 208 PRO A O 1
ATOM 1768 N N . THR A 1 209 ? 40.999 17.044 19.413 1.00 7.98 209 THR A N 1
ATOM 1769 C CA . THR A 1 209 ? 40.184 15.831 19.437 1.00 7.21 209 THR A CA 1
ATOM 1770 C C . THR A 1 209 ? 41.035 14.589 19.141 1.00 7.19 209 THR A C 1
ATOM 1771 O O . THR A 1 209 ? 41.864 14.535 18.220 1.00 8.46 209 THR A O 1
ATOM 1775 N N . GLY A 1 210 ? 40.807 13.519 19.890 1.00 6.87 210 GLY A N 1
ATOM 1776 C CA . GLY A 1 210 ? 41.415 12.236 19.606 1.00 7.33 210 GLY A CA 1
ATOM 1777 C C . GLY A 1 210 ? 42.900 12.080 19.806 1.00 6.78 210 GLY A C 1
ATOM 1778 O O . GLY A 1 210 ? 43.470 11.098 19.309 1.00 10.01 210 GLY A O 1
ATOM 1779 N N . VAL A 1 211 ? 43.538 12.960 20.543 1.00 7.36 211 VAL A N 1
ATOM 1780 C CA . VAL A 1 211 ? 44.989 12.905 20.709 1.00 7.39 211 VAL A CA 1
ATOM 1781 C C . VAL A 1 211 ? 45.359 12.473 22.136 1.00 7.34 211 VAL A C 1
ATOM 1782 O O . VAL A 1 211 ? 45.058 13.216 23.097 1.00 7.80 211 VAL A O 1
ATOM 1786 N N . PRO A 1 212 ? 45.982 11.313 22.358 1.00 6.92 212 PRO A N 1
ATOM 1787 C CA . PRO A 1 212 ? 46.335 10.951 23.752 1.00 7.46 212 PRO A CA 1
ATOM 1788 C C . PRO A 1 212 ? 47.280 11.950 24.412 1.00 6.77 212 PRO A C 1
ATOM 1789 O O . PRO A 1 212 ? 48.265 12.328 23.804 1.00 7.91 212 PRO A O 1
ATOM 1793 N N . LEU A 1 213 ? 46.950 12.352 25.636 1.00 7.09 213 LEU A N 1
ATOM 1794 C CA . LEU A 1 213 ? 47.728 13.249 26.494 1.00 6.58 213 LEU A CA 1
ATOM 1795 C C . LEU A 1 213 ? 48.108 12.452 27.728 1.00 6.54 213 LEU A C 1
ATOM 1796 O O . LEU A 1 213 ? 47.248 12.051 28.522 1.00 7.87 213 LEU A O 1
ATOM 1801 N N . VAL A 1 214 ? 49.395 12.151 27.872 1.00 7.48 214 VAL A N 1
ATOM 1802 C CA . VAL A 1 214 ? 49.916 11.339 28.950 1.00 7.50 214 VAL A CA 1
ATOM 1803 C C . VAL A 1 214 ? 50.502 12.197 30.065 1.00 8.27 214 VAL A C 1
ATOM 1804 O O . VAL A 1 214 ? 51.349 13.081 29.802 1.00 9.86 214 VAL A O 1
ATOM 1808 N N . TYR A 1 215 ? 50.119 11.925 31.299 1.00 8.04 215 TYR A N 1
ATOM 1809 C CA . TYR A 1 215 ? 50.708 12.470 32.489 1.00 8.44 215 TYR A CA 1
ATOM 1810 C C . TYR A 1 215 ? 51.522 11.419 33.233 1.00 9.16 215 TYR A C 1
ATOM 1811 O O . TYR A 1 215 ? 51.070 10.297 33.414 1.00 10.65 215 TYR A O 1
ATOM 1820 N N . GLU A 1 216 ? 52.715 11.811 33.686 1.00 9.53 216 GLU A N 1
ATOM 1821 C CA . GLU A 1 216 ? 53.550 11.084 34.643 1.00 10.24 216 GLU A CA 1
ATOM 1822 C C . GLU A 1 216 ? 53.460 11.706 36.012 1.00 10.82 216 GLU A C 1
ATOM 1823 O O . GLU A 1 216 ? 53.604 12.931 36.128 1.00 12.72 216 GLU A O 1
ATOM 1829 N N . PHE A 1 217 ? 53.224 10.876 37.011 1.00 12.11 217 PHE A N 1
ATOM 1830 C CA . PHE A 1 217 ? 53.137 11.279 38.406 1.00 13.64 217 PHE A CA 1
ATOM 1831 C C . PHE A 1 217 ? 54.250 10.602 39.215 1.00 14.68 217 PHE A C 1
ATOM 1832 O O . PHE A 1 217 ? 54.506 9.376 39.025 1.00 13.79 217 PHE A O 1
ATOM 1840 N N . ASP A 1 218 ? 54.858 11.357 40.143 1.00 15.44 218 ASP A N 1
ATOM 1841 C CA . ASP A 1 218 ? 55.878 10.764 41.018 1.00 18.09 218 ASP A CA 1
ATOM 1842 C C . ASP A 1 218 ? 55.227 9.981 42.155 1.00 18.62 218 ASP A C 1
ATOM 1843 O O . ASP A 1 218 ? 54.018 9.740 42.148 1.00 19.08 218 ASP A O 1
ATOM 1848 N N . GLU A 1 219 ? 56.030 9.613 43.154 1.00 24.77 219 GLU A N 1
ATOM 1849 C CA . GLU A 1 219 ? 55.589 8.685 44.164 1.00 26.14 219 GLU A CA 1
ATOM 1850 C C . GLU A 1 219 ? 54.645 9.379 45.138 1.00 25.62 219 GLU A C 1
ATOM 1851 O O . GLU A 1 219 ? 53.931 8.673 45.847 1.00 30.14 219 GLU A O 1
ATOM 1857 N N . ASN A 1 220 ? 54.707 10.712 45.111 1.00 25.69 220 ASN A N 1
ATOM 1858 C CA . ASN A 1 220 ? 53.805 11.505 45.913 1.00 27.03 220 ASN A CA 1
ATOM 1859 C C . ASN A 1 220 ? 52.612 11.974 45.089 1.00 21.99 220 ASN A C 1
ATOM 1860 O O . ASN A 1 220 ? 51.859 12.818 45.577 1.00 21.27 220 ASN A O 1
ATOM 1865 N N . PHE A 1 221 ? 52.480 11.458 43.893 1.00 16.65 221 PHE A N 1
ATOM 1866 C CA . PHE A 1 221 ? 51.444 11.888 42.939 1.00 16.24 221 PHE A CA 1
ATOM 1867 C C . PHE A 1 221 ? 51.473 13.378 42.650 1.00 18.87 221 PHE A C 1
ATOM 1868 O O . PHE A 1 221 ? 50.450 14.007 42.375 1.00 19.37 221 PHE A O 1
ATOM 1876 N N . LYS A 1 222 ? 52.667 13.963 42.627 1.00 17.06 222 LYS A N 1
ATOM 1877 C CA . LYS A 1 222 ? 52.896 15.286 42.019 1.00 17.51 222 LYS A CA 1
ATOM 1878 C C . LYS A 1 222 ? 53.161 15.050 40.534 1.00 14.80 222 LYS A C 1
ATOM 1879 O O . LYS A 1 222 ? 53.962 14.182 40.157 1.00 14.87 222 LYS A O 1
ATOM 1885 N N . PRO A 1 223 ? 52.470 15.785 39.645 1.00 14.39 223 PRO A N 1
ATOM 1886 C CA . PRO A 1 223 ? 52.807 15.649 38.217 1.00 13.87 223 PRO A CA 1
ATOM 1887 C C . PRO A 1 223 ? 54.280 15.936 37.945 1.00 14.69 223 PRO A C 1
ATOM 1888 O O . PRO A 1 223 ? 54.830 16.963 38.413 1.00 18.31 223 PRO A O 1
ATOM 1892 N N . LEU A 1 224 ? 54.912 15.055 37.182 1.00 13.80 224 LEU A N 1
ATOM 1893 C CA . LEU A 1 224 ? 56.313 15.189 36.742 1.00 15.29 224 LEU A CA 1
ATOM 1894 C C . LEU A 1 224 ? 56.441 15.739 35.325 1.00 14.28 224 LEU A C 1
ATOM 1895 O O . LEU A 1 224 ? 57.330 16.557 35.021 1.00 16.34 224 LEU A O 1
ATOM 1900 N N . LYS A 1 225 ? 55.584 15.305 34.416 1.00 12.86 225 LYS A N 1
ATOM 1901 C CA . LYS A 1 225 ? 55.672 15.647 33.003 1.00 13.60 225 LYS A CA 1
ATOM 1902 C C . LYS A 1 225 ? 54.346 15.321 32.322 1.00 9.34 225 LYS A C 1
ATOM 1903 O O . LYS A 1 225 ? 53.599 14.481 32.850 1.00 10.43 225 LYS A O 1
ATOM 1909 N N . ARG A 1 226 ? 54.094 15.966 31.195 1.00 10.38 226 ARG A N 1
ATOM 1910 C CA . ARG A 1 226 ? 52.935 15.637 30.377 1.00 9.50 226 ARG A CA 1
ATOM 1911 C C . ARG A 1 226 ? 53.322 15.784 28.911 1.00 9.16 226 ARG A C 1
ATOM 1912 O O . ARG A 1 226 ? 54.108 16.684 28.579 1.00 10.41 226 ARG A O 1
ATOM 1920 N N . TYR A 1 227 ? 52.785 14.956 28.036 1.00 8.72 227 TYR A N 1
ATOM 1921 C CA . TYR A 1 227 ? 53.159 14.945 26.630 1.00 9.21 227 TYR A CA 1
ATOM 1922 C C . TYR A 1 227 ? 52.073 14.276 25.779 1.00 8.32 227 TYR A C 1
ATOM 1923 O O . TYR A 1 227 ? 51.336 13.400 26.217 1.00 9.17 227 TYR A O 1
ATOM 1932 N N . TYR A 1 228 ? 52.002 14.730 24.541 1.00 8.64 228 TYR A N 1
ATOM 1933 C CA . TYR A 1 228 ? 51.074 14.135 23.580 1.00 8.62 228 TYR A CA 1
ATOM 1934 C C . TYR A 1 228 ? 51.726 12.963 22.860 1.00 8.64 228 TYR A C 1
ATOM 1935 O O . TYR A 1 228 ? 52.934 12.938 22.676 1.00 12.23 228 TYR A O 1
ATOM 1944 N N . LEU A 1 229 ? 50.917 11.965 22.487 1.00 8.82 229 LEU A N 1
ATOM 1945 C CA . LEU A 1 229 ? 51.315 10.887 21.627 1.00 9.07 229 LEU A CA 1
ATOM 1946 C C . LEU A 1 229 ? 50.844 11.118 20.192 1.00 8.27 229 LEU A C 1
ATOM 1947 O O . LEU A 1 229 ? 49.682 11.485 19.956 1.00 9.12 229 LEU A O 1
ATOM 1952 N N . GLY A 1 230 ? 51.717 10.918 19.232 1.00 9.19 230 GLY A N 1
ATOM 1953 C CA . GLY A 1 230 ? 51.415 10.990 17.814 1.00 11.11 230 GLY A CA 1
ATOM 1954 C C . GLY A 1 230 ? 52.347 11.917 17.052 1.00 9.44 230 GLY A C 1
ATOM 1955 O O . GLY A 1 230 ? 53.453 12.196 17.470 1.00 11.44 230 GLY A O 1
ATOM 1956 N N . ASN A 1 231 ? 51.882 12.361 15.895 1.00 9.98 231 ASN A N 1
ATOM 1957 C CA . ASN A 1 231 ? 52.663 13.161 14.965 1.00 9.99 231 ASN A CA 1
ATOM 1958 C C . ASN A 1 231 ? 52.694 14.623 15.426 1.00 10.12 231 ASN A C 1
ATOM 1959 O O . ASN A 1 231 ? 51.641 15.317 15.457 1.00 9.99 231 ASN A O 1
ATOM 1964 N N . ALA A 1 232 ? 53.878 15.113 15.804 1.00 10.51 232 ALA A N 1
ATOM 1965 C CA . ALA A 1 232 ? 53.992 16.409 16.445 1.00 10.07 232 ALA A CA 1
ATOM 1966 C C . ALA A 1 232 ? 53.483 17.549 15.545 1.00 10.22 232 ALA A C 1
ATOM 1967 O O . ALA A 1 232 ? 52.764 18.473 16.023 1.00 10.59 232 ALA A O 1
ATOM 1969 N N . ASP A 1 233 ? 53.846 17.521 14.257 1.00 10.68 233 ASP A N 1
ATOM 1970 C CA . ASP A 1 233 ? 53.416 18.609 13.367 1.00 11.26 233 ASP A CA 1
ATOM 1971 C C . ASP A 1 233 ? 51.900 18.647 13.256 1.00 10.30 233 ASP A C 1
ATOM 1972 O O . ASP A 1 233 ? 51.293 19.709 13.317 1.00 13.25 233 ASP A O 1
ATOM 1977 N N . GLU A 1 234 ? 51.253 17.501 13.121 1.00 10.71 234 GLU A N 1
ATOM 1978 C CA . GLU A 1 234 ? 49.813 17.406 13.004 1.00 10.34 234 GLU A CA 1
ATOM 1979 C C . GLU A 1 234 ? 49.107 17.861 14.284 1.00 10.16 234 GLU A C 1
ATOM 1980 O O . GLU A 1 234 ? 48.159 18.633 14.232 1.00 10.63 234 GLU A O 1
ATOM 1986 N N . ILE A 1 235 ? 49.594 17.408 15.423 1.00 9.56 235 ILE A N 1
ATOM 1987 C CA . ILE A 1 235 ? 48.981 17.738 16.718 1.00 8.93 235 ILE A CA 1
ATOM 1988 C C . ILE A 1 235 ? 49.097 19.229 17.018 1.00 8.06 235 ILE A C 1
ATOM 1989 O O . ILE A 1 235 ? 48.116 19.893 17.367 1.00 9.74 235 ILE A O 1
ATOM 1994 N N . ALA A 1 236 ? 50.323 19.770 16.837 1.00 8.96 236 ALA A N 1
ATOM 1995 C CA . ALA A 1 236 ? 50.490 21.217 17.162 1.00 9.32 236 ALA A CA 1
ATOM 1996 C C . ALA A 1 236 ? 49.640 22.064 16.263 1.00 9.30 236 ALA A C 1
ATOM 1997 O O . ALA A 1 236 ? 49.054 23.058 16.695 1.00 10.59 236 ALA A O 1
ATOM 1999 N N . ALA A 1 237 ? 49.506 21.700 14.947 1.00 10.02 237 ALA A N 1
ATOM 2000 C CA . ALA A 1 23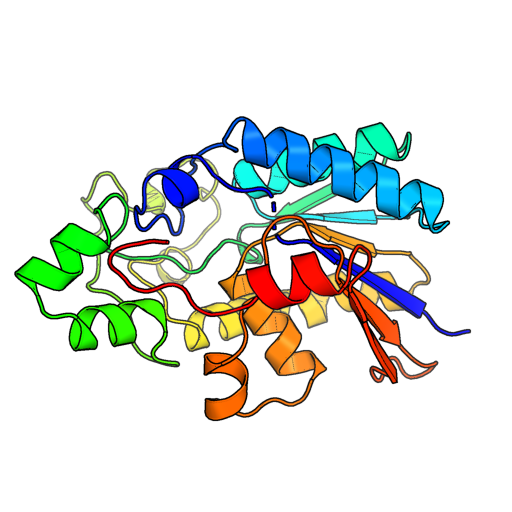7 ? 48.619 22.481 14.079 1.00 11.02 237 ALA A CA 1
ATOM 2001 C C . ALA A 1 237 ? 47.175 22.433 14.552 1.00 10.19 237 ALA A C 1
ATOM 2002 O O . ALA A 1 237 ? 46.437 23.417 14.499 1.00 12.22 237 ALA A O 1
ATOM 2004 N N . LYS A 1 238 ? 46.749 21.238 14.984 1.00 10.61 238 LYS A N 1
ATOM 2005 C CA . LYS A 1 238 ? 45.395 21.000 15.454 1.00 12.23 238 LYS A CA 1
ATOM 2006 C C . LYS A 1 238 ? 45.072 21.652 16.798 1.00 11.60 238 LYS A C 1
ATOM 2007 O O . LYS A 1 238 ? 43.877 21.852 17.111 1.00 13.87 238 LYS A O 1
ATOM 2013 N N . ALA A 1 239 ? 46.068 21.980 17.576 1.00 10.68 239 ALA A N 1
ATOM 2014 C CA . ALA A 1 239 ? 45.886 22.611 18.884 1.00 10.37 239 ALA A CA 1
ATOM 2015 C C . ALA A 1 239 ? 45.769 24.138 18.817 1.00 9.75 239 ALA A C 1
ATOM 2016 O O . ALA A 1 239 ? 45.532 24.761 19.893 1.00 12.03 239 ALA A O 1
ATOM 2018 N N . ALA A 1 240 ? 45.877 24.736 17.656 1.00 10.39 240 ALA A N 1
ATOM 2019 C CA . ALA A 1 240 ? 45.647 26.185 17.463 1.00 9.72 240 ALA A CA 1
ATOM 2020 C C . ALA A 1 240 ? 44.159 26.511 17.564 1.00 11.08 240 ALA A C 1
ATOM 2021 O O . ALA A 1 240 ? 43.297 25.714 17.131 1.00 10.91 240 ALA A O 1
ATOM 2023 N N . ALA A 1 241 ? 43.802 27.681 18.088 1.00 9.99 241 ALA A N 1
ATOM 2024 C CA . ALA A 1 241 ? 42.409 28.129 18.142 1.00 10.70 241 ALA A CA 1
ATOM 2025 C C . ALA A 1 241 ? 41.835 28.412 16.757 1.00 10.58 241 ALA A C 1
ATOM 2026 O O . ALA A 1 241 ? 42.520 29.013 15.899 1.00 11.79 241 ALA A O 1
ATOM 2028 N N . VAL A 1 242 ? 40.595 27.991 16.537 1.00 10.17 242 VAL A N 1
ATOM 2029 C CA . VAL A 1 242 ? 39.886 28.184 15.293 1.00 9.83 242 VAL A CA 1
ATOM 2030 C C . VAL A 1 242 ? 38.893 29.327 15.396 1.00 9.60 242 VAL A C 1
ATOM 2031 O O . VAL A 1 242 ? 38.210 29.452 16.403 1.00 11.27 242 VAL A O 1
ATOM 2035 N N . ALA A 1 243 ? 38.817 30.173 14.377 1.00 10.09 243 ALA A N 1
ATOM 2036 C CA . ALA A 1 243 ? 37.922 31.330 14.399 1.00 11.63 243 ALA A CA 1
ATOM 2037 C C . ALA A 1 243 ? 36.467 30.899 14.542 1.00 10.70 243 ALA A C 1
ATOM 2038 O O . ALA A 1 243 ? 36.090 29.786 14.171 1.00 11.29 243 ALA A O 1
ATOM 2040 N N . ASN A 1 244 ? 35.582 31.802 14.964 1.00 11.71 244 ASN A N 1
ATOM 2041 C CA . ASN A 1 244 ? 34.157 31.526 15.033 1.00 12.07 244 ASN A CA 1
ATOM 2042 C C . ASN A 1 244 ? 33.591 31.158 13.676 1.00 12.67 244 ASN A C 1
ATOM 2043 O O . ASN A 1 244 ? 32.592 30.422 13.624 1.00 14.10 244 ASN A O 1
ATOM 2048 N N . GLN A 1 245 ? 34.220 31.632 12.608 1.00 14.19 245 GLN A N 1
ATOM 2049 C CA . GLN A 1 245 ? 33.716 31.383 11.242 1.00 18.76 245 GLN A CA 1
ATOM 2050 C C . GLN A 1 245 ? 34.083 29.975 10.766 1.00 17.71 245 GLN A C 1
ATOM 2051 O O . GLN A 1 245 ? 33.603 29.593 9.691 1.00 22.00 245 GLN A O 1
ATOM 2057 N N . GLY A 1 246 ? 34.899 29.220 11.522 1.00 16.95 246 GLY A N 1
ATOM 2058 C CA . GLY A 1 246 ? 35.414 27.907 11.173 1.00 17.17 246 GLY A CA 1
ATOM 2059 C C . GLY A 1 246 ? 36.799 27.933 10.539 1.00 15.29 246 GLY A C 1
ATOM 2060 O O . GLY A 1 246 ? 37.385 28.970 10.231 1.00 15.67 246 GLY A O 1
ATOM 2061 N N . LYS A 1 247 ? 37.399 26.755 10.283 1.00 15.16 247 LYS A N 1
ATOM 2062 C CA . LYS A 1 247 ? 38.634 26.484 9.627 1.00 16.94 247 LYS A CA 1
ATOM 2063 C C . LYS A 1 247 ? 38.457 26.159 8.114 1.00 27.24 247 LYS A C 1
ATOM 2064 O O . LYS A 1 247 ? 37.603 26.745 7.468 1.00 35.62 247 LYS A O 1
#

Organism: Escherichia coli (strain K12) (NCBI:txid83333)

InterPro domains:
  IPR001345 Phosphoglycerate/bisphosphoglycerate mutase, active site [PS00175] (8-17)
  IPR005952 Phosphoglycerate mutase 1 [MF_01039] (3-230)
  IPR005952 Phosphoglycerate mutase 1 [PTHR11931] (5-248)
  IPR005952 Phosphoglycerate mutase 1 [TIGR01258] (5-248)
  IPR013078 Histidine phosphatase superfamily, clade-1 [PF00300] (6-125)
  IPR013078 Histidine phosphatase superfamily, clade-1 [SM00855] (5-191)
  IPR013078 Histidine phosphatase superfamily, clade-1 [cd07067] (5-230)
  IPR029033 Histidine phosphatase superfamily [G3DSA:3.40.50.1240] (2-250)
  IPR029033 Histidine phosphatase superfamily [SSF53254] (4-247)